Protein AF-A0A520HPY1-F1 (afdb_monomer)

Radius of gyration: 34.2 Å; Cα contacts (8 Å, |Δi|>4): 375; chains: 1; bounding box: 48×50×109 Å

Secondary structure (DSSP, 8-state):
-EEEEEEEEE--GGG-BTTBPPEEEEEEEEEEEEEEE---HHHH-B---TT-TT--TTTTT-B-SSSS--PPPEEEEEEEEEEEEEEEEEEEEEETTEEEEEEEEEEEEEEETTTEEEEEEEEEEEEESSTT--EEEEEEE---PPPHHHHH-------PEEEETTEEEE----TT----------------TT--------BTTB--------

Structure (mmCIF, N/CA/C/O backbone):
data_AF-A0A520HPY1-F1
#
_entry.id   AF-A0A520HPY1-F1
#
loop_
_atom_site.group_PDB
_atom_site.id
_atom_site.type_symbol
_atom_site.label_atom_id
_atom_site.label_alt_id
_atom_site.label_comp_id
_atom_site.label_asym_id
_atom_site.label_entity_id
_atom_site.label_seq_id
_atom_site.pdbx_PDB_ins_code
_atom_site.Cartn_x
_atom_site.Cartn_y
_atom_site.Cartn_z
_atom_site.occupancy
_atom_site.B_iso_or_equiv
_atom_site.auth_seq_id
_atom_site.auth_comp_id
_atom_site.auth_asym_id
_atom_site.auth_atom_id
_atom_site.pdbx_PDB_model_num
ATOM 1 N N . ASP A 1 1 ? 15.399 -10.167 -3.858 1.00 90.00 1 ASP A N 1
ATOM 2 C CA . ASP A 1 1 ? 15.571 -10.391 -2.402 1.00 90.00 1 ASP A CA 1
ATOM 3 C C . ASP A 1 1 ? 14.438 -9.767 -1.615 1.00 90.00 1 ASP A C 1
ATOM 5 O O . ASP A 1 1 ? 13.926 -8.732 -2.037 1.00 90.00 1 ASP A O 1
ATOM 9 N N . ILE A 1 2 ? 14.056 -10.377 -0.491 1.00 95.44 2 ILE A N 1
ATOM 10 C CA . ILE A 1 2 ? 13.037 -9.853 0.426 1.00 95.44 2 ILE A CA 1
ATOM 11 C C . ILE A 1 2 ? 13.452 -10.093 1.880 1.00 95.44 2 ILE A C 1
ATOM 13 O O . ILE A 1 2 ? 13.981 -11.151 2.210 1.00 95.44 2 ILE A O 1
ATOM 17 N N . VAL A 1 3 ? 13.217 -9.098 2.731 1.00 97.19 3 VAL A N 1
ATOM 18 C CA . VAL A 1 3 ? 13.389 -9.157 4.185 1.00 97.19 3 VAL A CA 1
ATOM 19 C C . VAL A 1 3 ? 12.156 -8.523 4.813 1.00 97.19 3 VAL A C 1
ATOM 21 O O . VAL A 1 3 ? 11.758 -7.434 4.403 1.00 97.19 3 VAL A O 1
ATOM 24 N N . ASP A 1 4 ? 11.561 -9.190 5.795 1.00 96.62 4 ASP A N 1
ATOM 25 C CA . ASP A 1 4 ? 10.355 -8.730 6.482 1.00 96.62 4 ASP A CA 1
ATOM 26 C C . ASP A 1 4 ? 10.505 -8.882 7.996 1.00 96.62 4 ASP A C 1
ATOM 28 O O . ASP A 1 4 ? 11.090 -9.856 8.476 1.00 96.62 4 ASP A O 1
ATOM 32 N N . ALA A 1 5 ? 9.976 -7.914 8.736 1.00 97.75 5 ALA A N 1
ATOM 33 C CA . ALA A 1 5 ? 9.830 -7.985 10.178 1.00 97.75 5 ALA A CA 1
ATOM 34 C C . ALA A 1 5 ? 8.482 -7.388 10.583 1.00 97.75 5 ALA A C 1
ATOM 36 O O . ALA A 1 5 ? 8.144 -6.270 10.191 1.00 97.75 5 ALA A O 1
ATOM 37 N N . SER A 1 6 ? 7.732 -8.103 11.419 1.00 97.25 6 SER A N 1
ATOM 38 C CA . SER A 1 6 ? 6.451 -7.629 11.938 1.00 97.25 6 SER A CA 1
ATOM 39 C C . SER A 1 6 ? 6.259 -7.987 13.408 1.00 97.25 6 SER A C 1
ATOM 41 O O . SER A 1 6 ? 6.741 -9.005 13.905 1.00 97.25 6 SER A O 1
ATOM 43 N N . LEU A 1 7 ? 5.547 -7.110 14.108 1.00 97.88 7 LEU A N 1
ATOM 44 C CA . LEU A 1 7 ? 5.163 -7.237 15.504 1.00 97.88 7 LEU A CA 1
ATOM 45 C C . LEU A 1 7 ? 3.666 -6.961 15.618 1.00 97.88 7 LEU A C 1
ATOM 47 O O . LEU A 1 7 ? 3.143 -6.021 15.020 1.00 97.88 7 LEU A O 1
ATOM 51 N N . ARG A 1 8 ? 2.976 -7.767 16.419 1.00 97.00 8 ARG A N 1
ATOM 52 C CA . ARG A 1 8 ? 1.555 -7.598 16.718 1.00 97.00 8 ARG A CA 1
ATOM 53 C C . ARG A 1 8 ? 1.290 -7.886 18.181 1.00 97.00 8 ARG A C 1
ATOM 55 O O . ARG A 1 8 ? 1.962 -8.732 18.770 1.00 97.00 8 ARG A O 1
ATOM 62 N N . GLY A 1 9 ? 0.299 -7.212 18.738 1.00 96.44 9 GLY A N 1
ATOM 63 C CA . GLY A 1 9 ? -0.090 -7.412 20.120 1.00 96.44 9 GLY A CA 1
ATOM 64 C C . GLY A 1 9 ? -1.279 -6.560 20.519 1.00 96.44 9 GLY A C 1
ATOM 65 O O . GLY A 1 9 ? -1.907 -5.888 19.701 1.00 96.44 9 GLY A O 1
ATOM 66 N 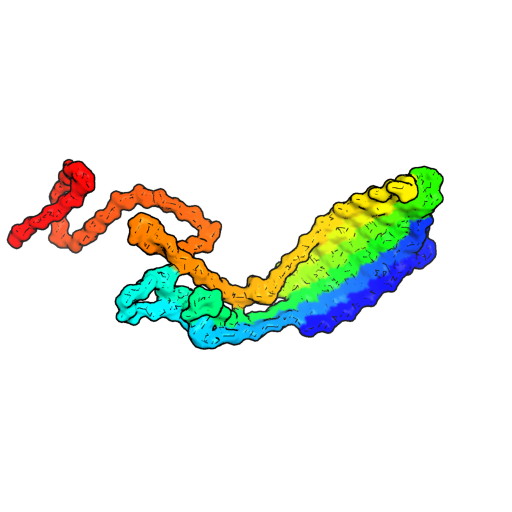N . GLU A 1 10 ? -1.561 -6.598 21.809 1.00 96.44 10 GLU A N 1
ATOM 67 C CA . GLU A 1 10 ? -2.579 -5.787 22.455 1.00 96.44 10 GLU A CA 1
ATOM 68 C C . GLU A 1 10 ? -1.896 -4.830 23.430 1.00 96.44 10 GLU A C 1
ATOM 70 O O . GLU A 1 10 ? -0.872 -5.163 24.035 1.00 96.44 10 GLU A O 1
ATOM 75 N N . LEU A 1 11 ? -2.433 -3.619 23.559 1.00 92.88 11 LEU A N 1
ATOM 76 C CA . LEU A 1 11 ? -1.932 -2.673 24.544 1.00 92.88 11 LEU A CA 1
ATOM 77 C C . LEU A 1 11 ? -2.204 -3.188 25.969 1.00 92.88 11 LEU A C 1
ATOM 79 O O . LEU A 1 11 ? -3.218 -3.851 26.203 1.00 92.88 11 LEU A O 1
ATOM 83 N N . PRO A 1 12 ? -1.330 -2.862 26.941 1.00 90.56 12 PRO A N 1
ATOM 84 C CA . PRO A 1 12 ? -1.531 -3.236 28.337 1.00 90.56 12 PRO A CA 1
ATOM 85 C C . PRO A 1 12 ? -2.869 -2.738 28.897 1.00 90.56 12 PRO A C 1
ATOM 87 O O . PRO A 1 12 ? -3.406 -1.726 28.445 1.00 90.56 12 PRO A O 1
ATOM 90 N N . ALA A 1 13 ? -3.353 -3.389 29.959 1.00 84.69 13 ALA A N 1
ATOM 91 C CA . ALA A 1 13 ? -4.667 -3.132 30.560 1.00 84.69 13 ALA A CA 1
ATOM 92 C C . ALA A 1 13 ? -4.938 -1.658 30.935 1.00 84.69 13 ALA A C 1
ATOM 94 O O . ALA A 1 13 ? -6.088 -1.234 30.920 1.00 84.69 13 ALA A O 1
ATOM 95 N N . GLY A 1 14 ? -3.902 -0.855 31.213 1.00 85.19 14 GLY A N 1
ATOM 96 C CA . GLY A 1 14 ? -4.041 0.583 31.488 1.00 85.19 14 GLY A CA 1
ATOM 97 C C . GLY A 1 14 ? -4.553 1.424 30.307 1.00 85.19 14 GLY A C 1
ATOM 98 O O . GLY A 1 14 ? -5.016 2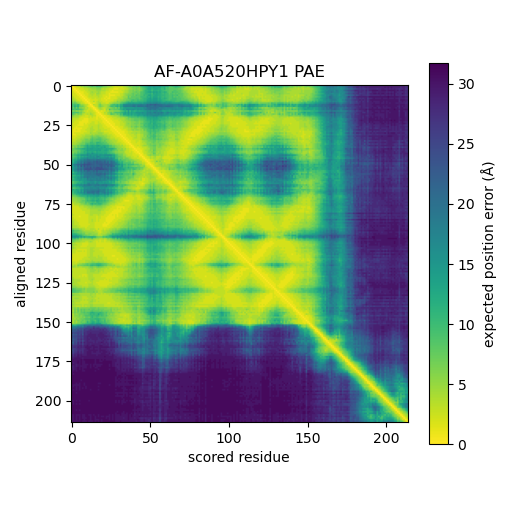.539 30.517 1.00 85.19 14 GLY A O 1
ATOM 99 N N . PHE A 1 15 ? -4.499 0.891 29.083 1.00 86.38 15 PHE A N 1
ATOM 100 C CA . PHE A 1 15 ? -5.042 1.507 27.866 1.00 86.38 15 PHE A CA 1
ATOM 101 C C . PHE A 1 15 ? -6.305 0.797 27.357 1.00 86.38 15 PHE A C 1
ATOM 103 O O . PHE A 1 15 ? -6.779 1.101 26.261 1.00 86.38 15 PHE A O 1
ATOM 110 N N . ALA A 1 16 ? -6.832 -0.175 28.109 1.00 88.19 16 ALA A N 1
ATOM 111 C CA . ALA A 1 16 ? -8.041 -0.880 27.718 1.00 88.19 16 ALA A CA 1
ATOM 112 C C . ALA A 1 16 ? -9.247 0.064 27.788 1.00 88.19 16 ALA A C 1
ATOM 114 O O . ALA A 1 16 ? -9.396 0.860 28.716 1.00 88.19 16 ALA A O 1
ATOM 115 N N . LEU A 1 17 ? -10.114 -0.039 26.788 1.00 91.75 17 LEU A N 1
ATOM 116 C CA . LEU A 1 17 ? -11.365 0.699 26.730 1.00 91.75 17 LEU A CA 1
ATOM 117 C C . LEU A 1 17 ? -12.505 -0.187 27.226 1.00 91.75 17 LEU A C 1
ATOM 119 O O . LEU A 1 17 ? -12.345 -1.392 27.423 1.00 91.75 17 LEU A O 1
ATOM 123 N N . GLN A 1 18 ? -13.693 0.397 27.375 1.00 90.44 18 GLN A N 1
ATOM 124 C CA . GLN A 1 18 ? -14.892 -0.355 27.748 1.00 90.44 18 GLN A CA 1
ATOM 125 C C . GLN A 1 18 ? -15.187 -1.505 26.768 1.00 90.44 18 GLN A C 1
ATOM 127 O O . GLN A 1 18 ? -15.774 -2.510 27.155 1.00 90.44 18 GLN A O 1
ATOM 132 N N . GLY A 1 19 ? -14.784 -1.364 25.500 1.00 90.06 19 GLY A N 1
ATOM 133 C CA . GLY A 1 19 ? -14.947 -2.400 24.482 1.00 90.06 19 GLY A CA 1
ATOM 134 C C . GLY A 1 19 ? -13.874 -3.491 24.488 1.00 90.06 19 GLY A C 1
ATOM 135 O O . GLY A 1 19 ? -14.049 -4.487 23.788 1.00 90.06 19 GLY A O 1
ATOM 136 N N . GLY A 1 20 ? -12.793 -3.334 25.259 1.00 93.00 20 GLY A N 1
ATOM 137 C CA . GLY A 1 20 ? -11.673 -4.272 25.323 1.00 93.00 20 GLY A CA 1
ATOM 138 C C . GLY A 1 20 ? -10.301 -3.619 25.097 1.00 93.00 20 GLY A C 1
ATOM 139 O O . GLY A 1 20 ? -10.189 -2.391 25.014 1.00 93.00 20 GLY A O 1
ATOM 140 N N . PRO A 1 21 ? -9.233 -4.431 25.018 1.00 95.19 21 PRO A N 1
ATOM 141 C CA . PRO A 1 21 ? -7.886 -3.942 24.751 1.00 95.19 21 PRO A CA 1
ATOM 142 C C . PRO A 1 21 ? -7.736 -3.441 23.309 1.00 95.19 21 PRO A C 1
ATOM 144 O O . PRO A 1 21 ? -8.388 -3.919 22.382 1.00 95.19 21 PRO A O 1
ATOM 147 N N . ILE A 1 22 ? -6.845 -2.469 23.115 1.00 95.94 22 ILE A N 1
ATOM 148 C CA . ILE A 1 22 ? -6.518 -1.935 21.791 1.00 95.94 22 ILE A CA 1
ATOM 149 C C . ILE A 1 22 ? -5.513 -2.869 21.121 1.00 95.94 22 ILE A C 1
ATOM 151 O O . ILE A 1 22 ? -4.411 -3.065 21.633 1.00 95.94 22 ILE A O 1
ATOM 155 N N . ALA A 1 23 ? -5.871 -3.408 19.961 1.00 96.69 23 ALA A N 1
ATOM 156 C CA . ALA A 1 23 ? -4.977 -4.219 19.150 1.00 96.69 23 ALA A CA 1
ATOM 157 C C . ALA A 1 23 ? -4.102 -3.328 18.264 1.00 96.69 23 ALA A C 1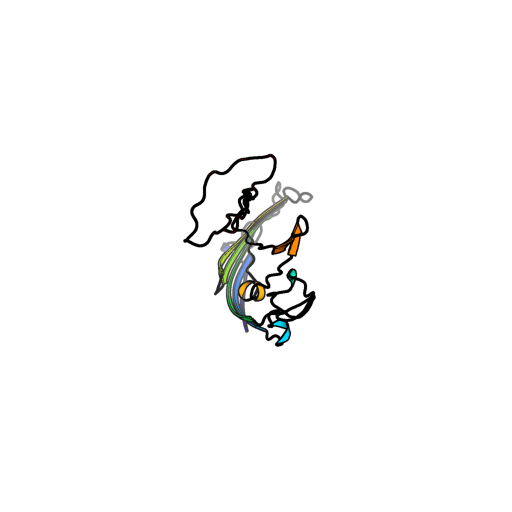
ATOM 159 O O . ALA A 1 23 ? -4.569 -2.330 17.707 1.00 96.69 23 ALA A O 1
ATOM 160 N N . PHE A 1 24 ? -2.843 -3.712 18.082 1.00 97.12 24 PHE A N 1
ATOM 161 C CA . PHE A 1 24 ? -1.947 -3.067 17.134 1.00 97.12 24 PHE A CA 1
ATOM 162 C C . PHE A 1 24 ? -1.121 -4.091 16.359 1.00 97.12 24 PHE A C 1
ATOM 164 O O . PHE A 1 24 ? -0.811 -5.185 16.837 1.00 97.12 24 PHE A O 1
ATOM 171 N N . ALA A 1 25 ? -0.724 -3.703 15.156 1.00 97.88 25 ALA A N 1
ATOM 172 C CA . ALA A 1 25 ? 0.277 -4.396 14.370 1.00 97.88 25 ALA A CA 1
ATOM 173 C C . ALA A 1 25 ? 1.164 -3.366 13.680 1.00 97.88 25 ALA A C 1
ATOM 175 O O . ALA A 1 25 ? 0.690 -2.324 13.238 1.00 97.88 25 ALA A O 1
ATOM 176 N N . LEU A 1 26 ? 2.453 -3.644 13.581 1.00 97.81 26 LEU A N 1
ATOM 177 C CA . LEU A 1 26 ? 3.387 -2.825 12.828 1.00 97.81 26 LEU A CA 1
ATOM 178 C C . LEU A 1 26 ? 4.455 -3.707 12.209 1.00 97.81 26 LEU A C 1
ATOM 180 O O . LEU A 1 26 ? 4.777 -4.776 12.728 1.00 97.81 26 LEU A O 1
ATOM 184 N N . GLY A 1 27 ? 5.016 -3.258 11.104 1.00 97.88 27 GLY A N 1
ATOM 185 C CA . GLY A 1 27 ? 6.064 -4.003 10.437 1.00 97.88 27 GLY A CA 1
ATOM 186 C C . GLY A 1 27 ? 6.784 -3.170 9.406 1.00 97.88 27 GLY A C 1
ATOM 187 O O . GLY A 1 27 ? 6.351 -2.073 9.044 1.00 97.88 27 GLY A O 1
ATOM 188 N N . ALA A 1 28 ? 7.907 -3.705 8.959 1.00 97.69 28 ALA A N 1
ATOM 189 C CA . ALA A 1 28 ? 8.706 -3.133 7.904 1.00 97.69 28 ALA A CA 1
ATOM 190 C C . ALA A 1 28 ? 9.189 -4.237 6.970 1.00 97.69 28 ALA A C 1
ATOM 192 O O . ALA A 1 28 ? 9.605 -5.311 7.407 1.00 97.69 28 ALA A O 1
ATOM 193 N N . THR A 1 29 ? 9.173 -3.928 5.683 1.00 97.31 29 THR A N 1
ATOM 194 C CA . THR A 1 29 ? 9.556 -4.848 4.623 1.00 97.31 29 THR A CA 1
ATOM 195 C C . THR A 1 29 ? 10.544 -4.151 3.703 1.00 97.31 29 THR A C 1
ATOM 197 O O . THR A 1 29 ? 10.371 -2.993 3.328 1.00 97.31 29 THR A O 1
ATOM 200 N N . TYR A 1 30 ? 11.592 -4.856 3.306 1.00 97.12 30 TYR A N 1
ATOM 201 C CA . TYR A 1 30 ? 12.486 -4.441 2.238 1.00 97.12 30 TYR A CA 1
ATOM 202 C C . TYR A 1 30 ? 12.456 -5.480 1.130 1.00 97.12 30 TYR A C 1
ATOM 204 O O . TYR A 1 30 ? 12.635 -6.671 1.377 1.00 97.12 30 TYR A O 1
ATOM 212 N N . ARG A 1 31 ? 12.278 -5.029 -0.109 1.00 96.12 31 ARG A N 1
ATOM 213 C CA . ARG A 1 31 ? 12.282 -5.895 -1.283 1.00 96.12 31 ARG A CA 1
ATOM 214 C C . ARG A 1 31 ? 13.111 -5.277 -2.394 1.00 96.12 31 ARG A C 1
ATOM 216 O O . ARG A 1 31 ? 13.002 -4.090 -2.670 1.00 96.12 31 ARG A O 1
ATOM 223 N N . LYS A 1 32 ? 13.915 -6.092 -3.070 1.00 95.12 32 LYS A N 1
ATOM 224 C CA . LYS A 1 32 ? 14.615 -5.729 -4.304 1.00 95.12 32 LYS A CA 1
ATOM 225 C C . LYS A 1 32 ? 14.154 -6.644 -5.426 1.00 95.12 32 LYS A C 1
ATOM 227 O O . LYS A 1 32 ? 14.279 -7.865 -5.311 1.00 95.12 32 LYS A O 1
ATOM 232 N N . GLU A 1 33 ? 13.660 -6.036 -6.495 1.00 93.00 33 GLU A N 1
ATOM 233 C CA . GLU A 1 33 ? 13.304 -6.702 -7.742 1.00 93.00 33 GLU A CA 1
ATOM 234 C C . GLU A 1 33 ? 14.300 -6.340 -8.839 1.00 93.00 33 GLU A C 1
ATOM 236 O O . GLU A 1 33 ? 14.754 -5.201 -8.955 1.00 93.00 33 GLU A O 1
ATOM 241 N N . SER A 1 34 ? 14.640 -7.326 -9.657 1.00 93.19 34 SER A N 1
ATOM 242 C CA . SER A 1 34 ? 15.483 -7.165 -10.833 1.00 93.19 34 SER A CA 1
ATOM 243 C C . SER A 1 34 ? 14.976 -8.062 -11.941 1.00 93.19 34 SER A C 1
ATOM 245 O O . SER A 1 34 ? 14.446 -9.139 -11.677 1.00 93.19 34 SER A O 1
ATOM 247 N N . GLY A 1 35 ? 15.188 -7.633 -13.174 1.00 91.56 35 GLY A N 1
ATOM 248 C CA . GLY A 1 35 ? 14.847 -8.402 -14.353 1.00 91.56 35 GLY A CA 1
ATOM 249 C C . GLY A 1 35 ? 15.797 -8.074 -15.483 1.00 91.56 35 GLY A C 1
ATOM 250 O O . GLY A 1 35 ? 16.266 -6.942 -15.637 1.00 91.56 35 GLY A O 1
ATOM 251 N N . ASP A 1 36 ? 16.081 -9.113 -16.244 1.00 91.62 36 ASP A N 1
ATOM 252 C CA . ASP A 1 36 ? 16.881 -9.075 -17.447 1.00 91.62 36 ASP A CA 1
ATOM 253 C C . ASP A 1 36 ? 16.104 -9.852 -18.502 1.00 91.62 36 ASP A C 1
ATOM 255 O O . ASP A 1 36 ? 15.796 -11.031 -18.318 1.00 91.62 36 ASP A O 1
ATOM 259 N N . GLN A 1 37 ? 15.730 -9.156 -19.563 1.00 89.19 37 GLN A N 1
ATOM 260 C CA . GLN A 1 37 ? 15.107 -9.730 -20.733 1.00 89.19 37 GLN A CA 1
ATOM 261 C C . GLN A 1 37 ? 16.037 -9.501 -21.909 1.00 89.19 37 GLN A C 1
ATOM 263 O O . GLN A 1 37 ? 16.341 -8.366 -22.279 1.00 89.19 37 GLN A O 1
ATOM 268 N N . THR A 1 38 ? 16.430 -10.598 -22.537 1.00 90.56 38 THR A N 1
ATOM 269 C CA . THR A 1 38 ? 17.068 -10.591 -23.844 1.00 90.56 38 THR A CA 1
ATOM 270 C C . THR A 1 38 ? 16.027 -10.918 -24.908 1.00 90.56 38 THR A C 1
ATOM 272 O O . THR A 1 38 ? 14.954 -11.459 -24.630 1.00 90.56 38 THR A O 1
ATOM 275 N N . SER A 1 39 ? 16.301 -10.529 -26.146 1.00 88.12 39 SER A N 1
ATOM 276 C CA . SER A 1 39 ? 15.413 -10.804 -27.276 1.00 88.12 39 SER A CA 1
ATOM 277 C C . SER A 1 39 ? 16.260 -11.152 -28.486 1.00 88.12 39 SER A C 1
ATOM 279 O O . SER A 1 39 ? 17.402 -10.703 -28.589 1.00 88.12 39 SER A O 1
ATOM 281 N N . ASP A 1 40 ? 15.733 -11.980 -29.376 1.00 89.50 40 ASP A N 1
ATOM 282 C CA . ASP A 1 40 ? 16.434 -12.374 -30.589 1.00 89.50 40 ASP A CA 1
ATOM 283 C C . ASP A 1 40 ? 16.609 -11.185 -31.550 1.00 89.50 40 ASP A C 1
ATOM 285 O O . ASP A 1 40 ? 15.943 -10.151 -31.440 1.00 89.50 40 ASP A O 1
ATOM 289 N N . ALA A 1 41 ? 17.516 -11.335 -32.516 1.00 88.00 41 ALA A N 1
ATOM 290 C CA . ALA A 1 41 ? 17.828 -10.272 -33.464 1.00 88.00 41 ALA A CA 1
ATOM 291 C C . ALA A 1 41 ? 16.618 -9.854 -34.319 1.00 88.00 41 ALA A C 1
ATOM 293 O O . ALA A 1 41 ? 16.550 -8.693 -34.712 1.00 88.00 41 ALA A O 1
ATOM 294 N N . VAL A 1 42 ? 15.652 -10.747 -34.582 1.00 87.44 42 VAL A N 1
ATOM 295 C CA . VAL A 1 42 ? 14.455 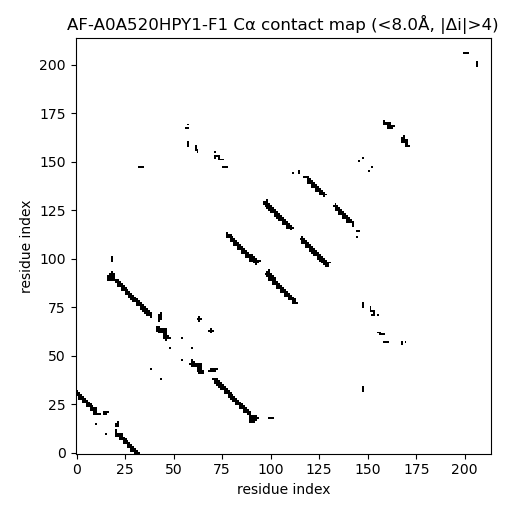-10.422 -35.379 1.00 87.44 42 VAL A CA 1
ATOM 296 C C . VAL A 1 42 ? 13.504 -9.535 -34.578 1.00 87.44 42 VAL A C 1
ATOM 298 O O . VAL A 1 42 ? 13.006 -8.548 -35.114 1.00 87.44 42 VAL A O 1
ATOM 301 N N . SER A 1 43 ? 13.318 -9.809 -33.284 1.00 86.12 43 SER A N 1
ATOM 302 C CA . SER A 1 43 ? 12.532 -8.946 -32.386 1.00 86.12 43 SER A CA 1
ATOM 303 C C . SER A 1 43 ? 13.143 -7.548 -32.226 1.00 86.12 43 SER A C 1
ATOM 305 O O . SER A 1 43 ? 12.425 -6.564 -32.064 1.00 86.12 43 SER A O 1
ATOM 307 N N . GLN A 1 44 ? 14.471 -7.434 -32.290 1.00 86.00 44 GLN A N 1
ATOM 308 C CA . GLN A 1 44 ? 15.181 -6.152 -32.185 1.00 86.00 44 GLN A CA 1
ATOM 309 C C . GLN A 1 44 ? 15.329 -5.424 -33.526 1.00 86.00 44 GLN A C 1
ATOM 311 O O . GLN A 1 44 ? 15.597 -4.220 -33.545 1.00 86.00 44 GLN A O 1
ATOM 316 N N . ALA A 1 45 ? 15.177 -6.133 -34.645 1.00 84.06 45 ALA A N 1
ATOM 317 C CA . ALA A 1 45 ? 15.366 -5.569 -35.970 1.00 84.06 45 ALA A CA 1
ATOM 318 C C . ALA A 1 45 ? 14.344 -4.467 -36.255 1.00 84.06 45 ALA A C 1
ATOM 320 O O . ALA A 1 45 ? 13.212 -4.473 -35.772 1.00 84.06 45 ALA A O 1
ATOM 321 N N . ARG A 1 46 ? 14.745 -3.517 -37.096 1.00 83.38 46 ARG A N 1
ATOM 322 C CA . ARG A 1 46 ? 13.826 -2.555 -37.689 1.00 83.38 46 ARG A CA 1
ATOM 323 C C . ARG A 1 46 ? 13.445 -3.060 -39.069 1.00 83.38 46 ARG A C 1
ATOM 325 O O . ARG A 1 46 ? 14.328 -3.419 -39.843 1.00 83.38 46 ARG A O 1
ATOM 332 N N . VAL A 1 47 ? 12.155 -3.075 -39.383 1.00 80.69 47 VAL A N 1
ATO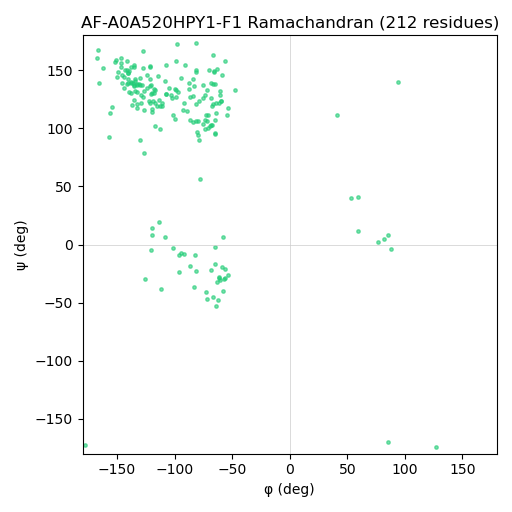M 333 C CA . VAL A 1 47 ? 11.696 -3.494 -40.710 1.00 80.69 47 VAL A CA 1
ATOM 334 C C . VAL A 1 47 ? 12.232 -2.515 -41.757 1.00 80.69 47 VAL A C 1
ATOM 336 O O . VAL A 1 47 ? 11.847 -1.341 -41.783 1.00 80.69 47 VAL A O 1
ATOM 339 N N . ASP A 1 48 ? 13.121 -3.012 -42.614 1.00 80.12 48 ASP A N 1
ATOM 340 C CA . ASP A 1 48 ? 13.665 -2.312 -43.772 1.00 80.12 48 ASP A CA 1
ATOM 341 C C . ASP A 1 48 ? 13.188 -3.006 -45.051 1.00 80.12 48 ASP A C 1
ATOM 343 O O . ASP A 1 48 ? 13.363 -4.209 -45.234 1.00 80.12 48 ASP A O 1
ATOM 347 N N . CYS A 1 49 ? 12.558 -2.228 -45.927 1.00 76.81 49 CYS A N 1
ATOM 348 C CA . CYS A 1 49 ? 12.037 -2.684 -47.211 1.00 76.81 49 CYS A CA 1
ATOM 349 C C . CYS A 1 49 ? 12.780 -2.061 -48.399 1.00 76.81 49 CYS A C 1
ATOM 351 O O . CYS A 1 49 ? 12.246 -2.026 -49.511 1.00 76.81 49 CYS A O 1
ATOM 353 N N . THR A 1 50 ? 13.987 -1.534 -48.188 1.00 79.56 50 THR A N 1
ATOM 354 C CA . THR A 1 50 ? 14.811 -0.970 -49.260 1.00 79.56 50 THR A CA 1
ATOM 355 C C . THR A 1 50 ? 14.984 -2.000 -50.385 1.00 79.56 50 THR A C 1
ATOM 357 O O . THR A 1 50 ? 15.512 -3.087 -50.180 1.00 79.56 50 THR A O 1
ATOM 360 N N . GLY A 1 51 ? 14.490 -1.676 -51.585 1.00 79.44 51 GLY A N 1
ATOM 361 C CA . GLY A 1 51 ? 14.545 -2.559 -52.761 1.00 79.44 51 GLY A CA 1
ATOM 362 C C . GLY A 1 51 ? 13.377 -3.546 -52.927 1.00 79.44 51 GLY A C 1
ATOM 363 O O . GLY A 1 51 ? 13.303 -4.210 -53.960 1.00 79.44 51 GLY A O 1
ATOM 364 N N . VAL A 1 52 ? 12.425 -3.615 -51.988 1.00 81.00 52 VAL A N 1
ATOM 365 C CA . VAL A 1 52 ? 11.258 -4.517 -52.065 1.00 81.00 52 VAL A CA 1
ATOM 366 C C . VAL A 1 52 ? 10.058 -3.810 -52.707 1.00 81.00 52 VAL A C 1
ATOM 368 O O . VAL A 1 52 ? 9.498 -2.864 -52.149 1.00 81.00 52 VAL A O 1
ATOM 371 N N . ARG A 1 53 ? 9.607 -4.280 -53.880 1.00 80.69 53 ARG A N 1
ATOM 372 C CA . ARG A 1 53 ? 8.378 -3.776 -54.528 1.00 80.69 53 ARG A CA 1
ATOM 373 C C . ARG A 1 53 ? 7.136 -4.291 -53.795 1.00 80.69 53 ARG A C 1
ATOM 375 O O . ARG A 1 53 ? 6.991 -5.491 -53.604 1.00 80.69 53 ARG A O 1
ATOM 382 N N . GLY A 1 54 ? 6.223 -3.388 -53.432 1.00 80.12 54 GLY A N 1
ATOM 383 C CA . GLY A 1 54 ? 4.951 -3.739 -52.787 1.00 80.12 54 GLY A CA 1
ATOM 384 C C . GLY A 1 54 ? 5.013 -3.907 -51.265 1.00 80.12 54 GLY A C 1
ATOM 385 O O . GLY A 1 54 ? 4.013 -4.311 -50.677 1.00 80.12 54 GLY A O 1
ATOM 386 N N . CYS A 1 55 ? 6.136 -3.577 -50.611 1.00 75.62 55 CYS A N 1
ATOM 387 C CA . CYS A 1 55 ? 6.169 -3.539 -49.150 1.00 75.62 55 CYS A CA 1
ATOM 388 C C . CYS A 1 55 ? 5.159 -2.498 -48.626 1.00 75.62 55 CYS A C 1
ATOM 390 O O . CYS A 1 55 ? 5.179 -1.346 -49.078 1.00 75.62 55 CYS A O 1
ATOM 392 N N . PRO A 1 56 ? 4.278 -2.868 -47.679 1.00 74.88 56 PRO A N 1
ATOM 393 C CA . PRO A 1 56 ? 3.349 -1.924 -47.083 1.00 74.88 56 PRO A CA 1
ATOM 394 C C . PRO A 1 56 ? 4.117 -0.790 -46.400 1.00 74.88 56 PRO A C 1
ATOM 396 O O . PRO A 1 56 ? 4.906 -1.029 -45.486 1.00 74.88 56 PRO A O 1
ATOM 399 N N . ALA A 1 57 ? 3.845 0.458 -46.792 1.00 72.12 57 ALA A N 1
ATOM 400 C CA . ALA A 1 57 ? 4.470 1.639 -46.183 1.00 72.12 57 ALA A CA 1
ATOM 401 C C . ALA A 1 57 ? 4.263 1.708 -44.655 1.00 72.12 57 ALA A C 1
ATOM 403 O O . ALA A 1 57 ? 5.037 2.350 -43.955 1.00 72.12 57 ALA A O 1
ATOM 404 N N . SER A 1 58 ? 3.246 1.010 -44.141 1.00 70.06 58 SER A N 1
ATOM 405 C CA . SER A 1 58 ? 2.935 0.878 -42.720 1.00 70.06 58 SER A CA 1
ATOM 406 C C . SER A 1 58 ? 3.941 0.074 -41.905 1.00 70.06 58 SER A C 1
ATOM 408 O O . SER A 1 58 ? 3.967 0.204 -40.684 1.00 70.06 58 SER A O 1
ATOM 410 N N . LEU A 1 59 ? 4.728 -0.785 -42.555 1.00 73.88 59 LEU A N 1
ATOM 411 C CA . LEU A 1 59 ? 5.698 -1.644 -41.884 1.00 73.88 59 LEU A CA 1
ATOM 412 C C . LEU A 1 59 ? 7.101 -1.035 -41.884 1.00 73.88 59 LEU A C 1
ATOM 414 O O . LEU A 1 59 ? 7.882 -1.347 -40.995 1.00 73.88 59 LEU A O 1
ATOM 418 N N . ILE A 1 60 ? 7.418 -0.137 -42.821 1.00 75.06 60 ILE A N 1
ATOM 419 C CA . ILE A 1 60 ? 8.754 0.459 -42.942 1.00 75.06 60 ILE A CA 1
ATOM 420 C C . ILE A 1 60 ? 9.097 1.242 -41.670 1.00 75.06 60 ILE A C 1
ATOM 422 O O . ILE A 1 60 ? 8.405 2.184 -41.284 1.00 75.06 60 ILE A O 1
ATOM 426 N N . GLY A 1 61 ? 10.194 0.867 -41.015 1.00 74.94 61 GLY A N 1
ATOM 427 C CA . GLY A 1 61 ? 10.639 1.501 -39.780 1.00 74.94 61 GLY A CA 1
ATOM 428 C C . GLY A 1 61 ? 9.948 1.007 -38.505 1.00 74.94 61 GLY A C 1
ATOM 429 O O . GLY A 1 61 ? 10.206 1.554 -37.429 1.00 74.94 61 GLY A O 1
ATOM 430 N N . ARG A 1 62 ? 9.086 -0.011 -38.581 1.00 78.50 62 ARG A N 1
ATOM 431 C CA . ARG A 1 62 ? 8.523 -0.653 -37.388 1.00 78.50 62 ARG A CA 1
ATOM 432 C C . ARG A 1 62 ? 9.626 -1.382 -36.609 1.00 78.50 62 ARG A C 1
ATOM 434 O O . ARG A 1 62 ? 10.493 -2.012 -37.212 1.00 78.50 62 ARG A O 1
ATOM 441 N N . GLN A 1 63 ? 9.597 -1.255 -35.281 1.00 79.44 63 GLN A N 1
ATOM 442 C CA . GLN A 1 63 ? 10.438 -2.035 -34.370 1.00 79.44 63 GLN A CA 1
ATOM 443 C C . GLN A 1 63 ? 9.873 -3.459 -34.289 1.00 79.44 63 GLN A C 1
ATOM 445 O O . GLN A 1 63 ? 8.685 -3.612 -34.001 1.00 79.44 63 GLN A O 1
ATOM 450 N N . GLY A 1 64 ? 10.716 -4.457 -34.541 1.00 82.69 64 GLY A N 1
ATOM 451 C CA . GLY A 1 64 ? 10.359 -5.869 -34.522 1.00 82.69 64 GLY A CA 1
ATOM 452 C C . GLY A 1 64 ? 9.963 -6.453 -35.880 1.00 82.69 64 GLY A C 1
ATOM 453 O O . GLY A 1 64 ? 9.298 -5.802 -36.692 1.00 82.69 64 GLY A O 1
ATOM 454 N N . GLY A 1 65 ? 10.413 -7.683 -36.137 1.00 78.25 65 GLY A N 1
ATOM 455 C CA . GLY A 1 65 ? 10.166 -8.438 -37.367 1.00 78.25 65 GLY A CA 1
ATOM 456 C C . GLY A 1 65 ? 8.970 -9.396 -37.319 1.00 78.25 65 GLY A C 1
ATOM 457 O O . GLY A 1 65 ? 8.598 -9.940 -38.359 1.00 78.25 65 GLY A O 1
ATOM 458 N N . TYR A 1 66 ? 8.342 -9.603 -36.160 1.00 76.50 66 TYR A N 1
ATOM 459 C CA . TYR A 1 66 ? 7.179 -10.475 -36.003 1.00 76.50 66 TYR A CA 1
ATOM 460 C C . TYR A 1 66 ? 5.865 -9.703 -36.180 1.00 76.50 66 TYR A C 1
ATOM 462 O O . TYR A 1 66 ? 5.779 -8.492 -35.998 1.00 76.50 66 TYR A O 1
ATOM 470 N N . LEU A 1 67 ? 4.796 -10.398 -36.572 1.00 71.56 67 LEU A N 1
ATOM 471 C CA . LEU A 1 67 ? 3.495 -9.762 -36.824 1.00 71.56 67 LEU A CA 1
ATOM 472 C C . LEU A 1 67 ? 2.683 -9.506 -35.545 1.00 71.56 67 LEU A C 1
ATOM 474 O O . LEU A 1 67 ? 1.797 -8.656 -35.553 1.00 71.56 67 LEU A O 1
ATOM 478 N N . THR A 1 68 ? 2.955 -10.242 -34.465 1.00 69.88 68 THR A N 1
ATOM 479 C CA . THR A 1 68 ? 2.091 -10.281 -33.272 1.00 69.88 68 THR A CA 1
ATOM 480 C C . THR A 1 68 ? 2.805 -9.953 -31.966 1.00 69.88 68 THR A C 1
ATOM 482 O O . THR A 1 68 ? 2.162 -9.419 -31.063 1.00 69.88 68 THR A O 1
ATOM 485 N N . PHE A 1 69 ? 4.101 -10.247 -31.834 1.00 74.62 69 PHE A N 1
ATOM 486 C CA . PHE A 1 69 ? 4.831 -10.024 -30.588 1.00 74.62 69 PHE A CA 1
ATOM 487 C C . PHE A 1 69 ? 6.330 -9.834 -30.835 1.00 74.62 69 PHE A C 1
ATOM 489 O O . PHE A 1 69 ? 6.993 -10.744 -31.318 1.00 74.62 69 PHE A O 1
ATOM 496 N N . ASP A 1 70 ? 6.846 -8.660 -30.469 1.00 81.62 70 ASP A N 1
ATOM 497 C CA . ASP A 1 70 ? 8.244 -8.260 -30.657 1.00 81.62 70 ASP A CA 1
ATOM 498 C C . ASP A 1 70 ? 8.836 -7.789 -29.319 1.00 81.62 70 ASP A C 1
ATOM 500 O O . ASP A 1 70 ? 8.888 -6.579 -29.051 1.00 81.62 70 ASP A O 1
ATOM 504 N N . PRO A 1 71 ? 9.230 -8.718 -28.427 1.00 82.31 71 PRO A N 1
ATOM 505 C CA . PRO A 1 71 ? 9.800 -8.352 -27.141 1.00 82.31 71 PRO A CA 1
ATOM 506 C C . PRO A 1 71 ? 11.071 -7.534 -27.366 1.00 82.31 71 PRO A C 1
ATOM 508 O O . PRO A 1 71 ? 11.928 -7.896 -28.168 1.00 82.31 71 PRO A O 1
ATOM 511 N N . GLN A 1 72 ? 11.182 -6.408 -26.667 1.00 86.25 72 GLN A N 1
ATOM 512 C CA . GLN A 1 72 ? 12.414 -5.631 -26.656 1.00 86.25 72 GLN A CA 1
ATOM 513 C C . GLN A 1 72 ? 13.250 -6.033 -25.445 1.00 86.25 72 GLN A C 1
ATOM 515 O O . GLN A 1 72 ? 12.682 -6.309 -24.379 1.00 86.25 72 GLN A O 1
ATOM 520 N N . PRO A 1 73 ? 14.585 -6.072 -25.572 1.00 87.38 73 PRO A N 1
ATOM 521 C CA . PRO A 1 73 ? 15.427 -6.356 -24.433 1.00 87.38 73 PRO A CA 1
ATOM 522 C C . PRO A 1 73 ? 15.283 -5.230 -23.409 1.00 87.38 73 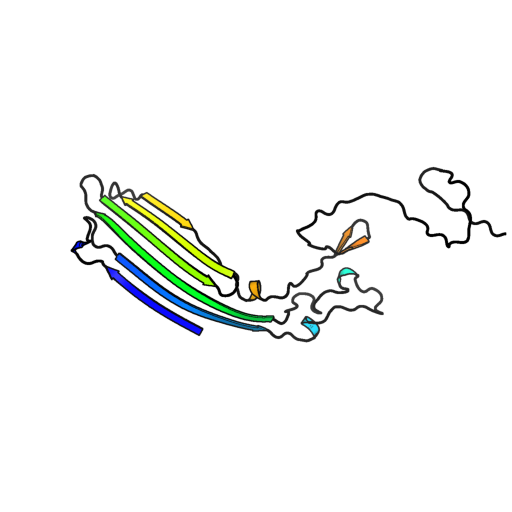PRO A C 1
ATOM 524 O O . PRO A 1 73 ? 15.268 -4.048 -23.761 1.00 87.38 73 PRO A O 1
ATOM 527 N N . PHE A 1 74 ? 15.200 -5.588 -22.134 1.00 88.69 74 PHE A N 1
ATOM 528 C CA . PHE A 1 74 ? 15.247 -4.619 -21.049 1.00 88.69 74 PHE A CA 1
ATOM 529 C C . PHE A 1 74 ? 16.061 -5.182 -19.897 1.00 88.69 74 PHE A C 1
ATOM 531 O O . PHE A 1 74 ? 16.064 -6.381 -19.633 1.00 88.69 74 PHE A O 1
ATOM 538 N N . ARG A 1 75 ? 16.742 -4.296 -19.182 1.00 91.06 75 ARG A N 1
ATOM 539 C CA . ARG A 1 75 ? 17.459 -4.645 -17.963 1.00 91.06 75 ARG A CA 1
ATOM 540 C C . ARG A 1 75 ? 17.210 -3.557 -16.944 1.00 91.06 75 ARG A C 1
ATOM 542 O O . ARG A 1 75 ? 17.376 -2.375 -17.240 1.00 91.06 75 ARG A O 1
ATOM 549 N N . GLY A 1 76 ? 16.823 -3.960 -15.744 1.00 91.75 76 GLY A N 1
ATOM 550 C CA . GLY A 1 76 ? 16.508 -3.016 -14.690 1.00 91.75 76 GLY A CA 1
ATOM 551 C C . GLY A 1 76 ? 16.376 -3.672 -13.333 1.00 91.75 76 GLY A C 1
ATOM 552 O O . GLY A 1 76 ? 16.164 -4.877 -13.203 1.00 91.75 76 GLY A O 1
ATOM 553 N N . SER A 1 77 ? 16.497 -2.851 -12.300 1.00 93.50 77 SER A N 1
ATOM 554 C CA . SER A 1 77 ? 16.214 -3.254 -10.931 1.00 93.50 77 SER A CA 1
ATOM 555 C C . SER A 1 77 ? 15.702 -2.069 -10.134 1.00 93.50 77 SER A C 1
ATOM 557 O O . SER A 1 77 ? 16.133 -0.941 -10.375 1.00 93.50 77 SER A O 1
ATOM 559 N N . PHE A 1 78 ? 14.840 -2.330 -9.161 1.00 94.50 78 PHE A N 1
ATOM 560 C CA . PHE A 1 78 ? 14.408 -1.342 -8.183 1.00 94.50 78 PHE A CA 1
ATOM 561 C C . PHE A 1 78 ? 14.277 -1.983 -6.807 1.00 94.50 78 PHE A C 1
ATOM 563 O O . PHE A 1 78 ? 14.142 -3.202 -6.673 1.00 94.50 78 PHE A O 1
ATOM 570 N N . SER A 1 79 ? 14.340 -1.155 -5.773 1.00 95.38 79 SER A N 1
ATOM 571 C CA . SER A 1 79 ? 14.072 -1.580 -4.408 1.00 95.38 79 SER A CA 1
ATOM 572 C C . SER A 1 79 ? 12.927 -0.790 -3.796 1.00 95.38 79 SER A C 1
ATOM 574 O O . SER A 1 79 ? 12.630 0.336 -4.201 1.00 95.38 79 SER A O 1
ATOM 576 N N . VAL A 1 80 ? 12.265 -1.429 -2.838 1.00 96.06 80 VAL A N 1
ATOM 577 C CA . VAL A 1 80 ? 11.130 -0.904 -2.095 1.00 96.06 80 VAL A CA 1
ATOM 578 C C . VAL A 1 80 ? 11.414 -1.084 -0.613 1.00 96.06 80 VAL A C 1
ATOM 580 O O . VAL A 1 80 ? 11.776 -2.179 -0.176 1.00 96.06 80 VAL A O 1
ATOM 583 N N . LYS A 1 81 ? 11.269 -0.005 0.150 1.00 96.88 81 LYS A N 1
ATOM 584 C CA . LYS A 1 81 ? 11.260 -0.026 1.614 1.00 96.88 81 LYS A CA 1
ATOM 585 C C . LYS A 1 81 ? 9.867 0.353 2.070 1.00 96.88 81 LYS A C 1
ATOM 587 O O . LYS A 1 81 ? 9.403 1.447 1.767 1.00 96.88 81 LYS A O 1
ATOM 592 N N . GLU A 1 82 ? 9.210 -0.536 2.786 1.00 96.50 82 GLU A N 1
ATOM 593 C CA . GLU A 1 82 ? 7.835 -0.360 3.223 1.00 96.50 82 GLU A CA 1
ATOM 594 C C . GLU A 1 82 ? 7.770 -0.432 4.741 1.00 96.50 82 GLU A C 1
ATOM 596 O O . GLU A 1 82 ? 8.489 -1.200 5.375 1.00 96.50 82 GLU A O 1
ATOM 601 N N . GLY A 1 83 ? 6.910 0.390 5.324 1.00 97.62 83 GLY A N 1
ATOM 602 C CA . GLY A 1 83 ? 6.581 0.363 6.738 1.00 97.62 83 GLY A CA 1
ATOM 603 C C . GLY A 1 83 ? 5.079 0.495 6.901 1.00 97.62 83 GLY A C 1
ATOM 604 O O . GLY A 1 83 ? 4.441 1.278 6.193 1.00 97.62 83 GLY A O 1
ATOM 605 N N . PHE A 1 84 ? 4.499 -0.260 7.825 1.00 97.69 84 PHE A N 1
ATOM 606 C CA . PHE A 1 84 ? 3.077 -0.182 8.119 1.00 97.69 84 PHE A CA 1
ATOM 607 C C . PHE A 1 84 ? 2.801 -0.162 9.615 1.00 97.69 84 PHE A C 1
ATOM 609 O O . PHE A 1 84 ? 3.568 -0.683 10.423 1.00 97.69 84 PHE A O 1
ATOM 616 N N . VAL A 1 85 ? 1.661 0.426 9.959 1.00 98.06 85 VAL A N 1
ATOM 617 C CA . VAL A 1 85 ? 1.066 0.375 11.289 1.00 98.06 85 VAL A CA 1
ATOM 618 C C . VAL A 1 85 ? -0.443 0.246 11.151 1.00 98.06 85 VAL A C 1
ATOM 620 O O . VAL A 1 85 ? -1.061 0.906 10.316 1.00 98.06 85 VAL A O 1
ATOM 623 N N . GLU A 1 86 ? -1.038 -0.602 11.971 1.00 97.50 86 GLU A N 1
ATOM 624 C CA . GLU A 1 86 ? -2.471 -0.845 12.042 1.00 97.50 86 GLU A CA 1
ATOM 625 C C . GLU A 1 86 ? -2.905 -0.857 13.505 1.00 97.50 86 GLU A C 1
ATOM 627 O O . GLU A 1 86 ? -2.198 -1.360 14.376 1.00 97.50 86 GLU A O 1
ATOM 632 N N . LEU A 1 87 ? -4.070 -0.277 13.766 1.00 97.25 87 LEU A N 1
ATOM 633 C CA . LEU A 1 87 ? -4.678 -0.115 15.076 1.00 97.25 87 LEU A CA 1
ATOM 634 C C . LEU A 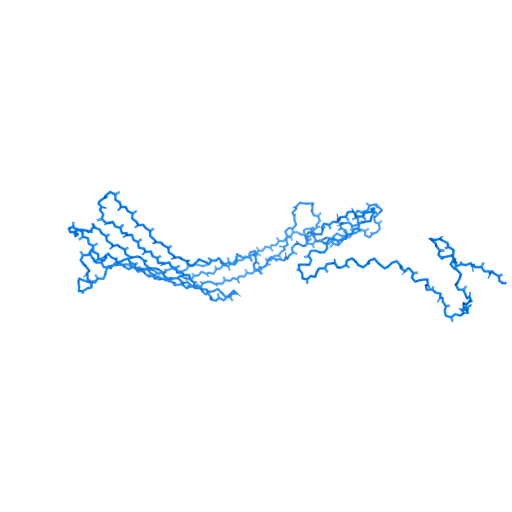1 87 ? -6.142 -0.547 14.993 1.00 97.25 87 LEU A C 1
ATOM 636 O O . LEU A 1 87 ? -6.879 -0.112 14.103 1.00 97.25 87 LEU A O 1
ATOM 640 N N . GLY A 1 88 ? -6.560 -1.377 15.942 1.00 97.25 88 GLY A N 1
ATOM 641 C CA . GLY A 1 88 ? -7.942 -1.781 16.168 1.00 97.25 88 GLY A CA 1
ATOM 642 C C . GLY A 1 88 ? -8.367 -1.361 17.568 1.00 97.25 88 GLY A C 1
ATOM 643 O O . GLY A 1 88 ? -7.836 -1.854 18.557 1.00 97.25 88 GLY A O 1
ATOM 644 N N . VAL A 1 89 ? -9.312 -0.432 17.648 1.00 96.81 89 VAL A N 1
ATOM 645 C CA . VAL A 1 89 ? -9.728 0.227 18.885 1.00 96.81 89 VAL A CA 1
ATOM 646 C C . VAL A 1 89 ? -11.195 -0.120 19.166 1.00 96.81 89 VAL A C 1
ATOM 648 O O . VAL A 1 89 ? -12.090 0.463 18.543 1.00 96.81 89 VAL A O 1
ATOM 651 N N . PRO A 1 90 ? -11.480 -1.054 20.088 1.00 95.62 90 PRO A N 1
ATOM 652 C CA . PRO A 1 90 ? -12.845 -1.350 20.503 1.00 95.62 90 PRO A CA 1
ATOM 653 C C . PRO A 1 90 ? -13.307 -0.307 21.532 1.00 95.62 90 PRO A C 1
ATOM 655 O O . PRO A 1 90 ? -13.003 -0.403 22.716 1.00 95.62 90 PRO A O 1
ATOM 658 N N . ILE A 1 91 ? -14.028 0.725 21.084 1.00 94.94 91 ILE A N 1
ATOM 659 C CA . ILE A 1 91 ? -14.393 1.890 21.908 1.00 94.94 91 ILE A CA 1
ATOM 660 C C . ILE A 1 91 ? -15.305 1.477 23.069 1.00 94.94 91 ILE A C 1
ATOM 662 O O . ILE A 1 91 ? -15.013 1.767 24.229 1.00 94.94 91 ILE A O 1
ATOM 666 N N . PHE A 1 92 ? -16.396 0.775 22.763 1.00 94.44 92 PHE A N 1
ATOM 667 C CA . PHE A 1 92 ? -17.323 0.245 23.761 1.00 94.44 92 PHE A CA 1
ATOM 668 C C . PHE A 1 92 ? -18.001 -1.030 23.271 1.00 94.44 92 PHE A C 1
ATOM 670 O O . PHE A 1 92 ? -18.114 -1.278 22.064 1.00 94.44 92 PHE A O 1
ATOM 677 N N . LYS A 1 93 ? -18.501 -1.809 24.230 1.00 93.62 93 LYS A N 1
ATOM 678 C CA . LYS A 1 93 ? -19.285 -3.017 24.001 1.00 93.62 93 LYS A CA 1
ATOM 679 C C . LYS A 1 93 ? -20.348 -3.168 25.094 1.00 93.62 93 LYS A C 1
ATOM 681 O O . LYS A 1 93 ? -20.112 -2.784 26.235 1.00 93.62 93 LYS A O 1
ATOM 686 N N . ASP A 1 94 ? -21.500 -3.714 24.718 1.00 91.56 94 ASP A N 1
ATOM 687 C CA . ASP A 1 94 ? -22.606 -4.112 25.593 1.00 91.56 94 ASP A CA 1
ATOM 688 C C . ASP A 1 94 ? -23.215 -2.970 26.436 1.00 91.56 94 ASP A C 1
ATOM 690 O O . ASP A 1 94 ? -23.577 -3.161 27.597 1.00 91.56 94 ASP A O 1
ATOM 694 N N . LEU A 1 95 ? -23.390 -1.777 25.844 1.00 89.75 95 LEU A N 1
ATOM 695 C CA . LEU A 1 95 ? -24.153 -0.694 26.478 1.00 89.75 95 LEU A CA 1
ATOM 696 C C . LEU A 1 95 ? -25.673 -0.882 26.283 1.00 89.75 95 LEU A C 1
ATOM 698 O O . LEU A 1 95 ? -26.101 -1.369 25.232 1.00 89.75 95 LEU A O 1
ATOM 702 N N . PRO A 1 96 ? -26.518 -0.416 27.230 1.00 84.06 96 PRO A N 1
ATOM 703 C CA . PRO A 1 96 ? -27.978 -0.585 27.172 1.00 84.06 96 PRO A CA 1
ATOM 704 C C . PRO A 1 96 ? -28.654 -0.012 25.915 1.00 84.06 96 PRO A C 1
ATOM 706 O O . PRO A 1 96 ? -29.675 -0.534 25.478 1.00 84.06 96 PRO A O 1
ATOM 709 N N . PHE A 1 97 ? -28.081 1.044 25.326 1.00 82.75 97 PHE A N 1
ATOM 710 C CA . PHE A 1 97 ? -28.609 1.732 24.137 1.00 82.75 97 PHE A CA 1
ATOM 711 C C . PHE A 1 97 ? -27.638 1.715 22.940 1.00 82.75 97 PHE A C 1
ATOM 713 O O . PHE A 1 97 ? -27.877 2.403 21.949 1.00 82.75 97 PHE A O 1
ATOM 720 N N . ALA A 1 98 ? -26.531 0.966 23.034 1.00 91.12 98 ALA A N 1
ATOM 721 C CA . ALA A 1 98 ? -25.527 0.848 21.978 1.00 91.12 98 ALA A CA 1
ATOM 722 C C . ALA A 1 98 ? -24.739 -0.468 22.124 1.00 91.12 98 ALA A C 1
ATOM 724 O O . ALA A 1 98 ? -23.982 -0.657 23.073 1.00 91.12 98 ALA A O 1
ATOM 725 N N . ASN A 1 99 ? -24.884 -1.400 21.184 1.00 93.88 99 ASN A N 1
ATOM 726 C CA . ASN A 1 99 ? -24.286 -2.726 21.334 1.00 93.88 99 ASN A CA 1
ATOM 727 C C . ASN A 1 99 ? -22.754 -2.737 21.190 1.00 93.88 99 ASN A C 1
ATOM 729 O O . ASN A 1 99 ? -22.086 -3.341 22.025 1.00 93.88 99 ASN A O 1
ATOM 733 N N . SER A 1 100 ? -22.180 -2.095 20.169 1.00 95.81 100 SER A N 1
ATOM 734 C CA . SER A 1 100 ? -20.717 -1.976 20.064 1.00 95.81 100 SER A CA 1
ATOM 735 C C . SER A 1 100 ? -20.266 -0.875 19.112 1.00 95.81 100 SER A C 1
ATOM 737 O O . SER A 1 100 ? -20.955 -0.574 18.139 1.00 95.81 100 SER A O 1
ATOM 739 N N . LEU A 1 101 ? -19.085 -0.309 19.357 1.00 96.44 101 LEU A N 1
ATOM 740 C CA . LEU A 1 101 ? -18.389 0.575 18.423 1.00 96.44 101 LEU A CA 1
ATOM 741 C C . LEU A 1 101 ? -16.914 0.198 18.359 1.00 96.44 101 LEU A C 1
ATOM 743 O O . LEU A 1 101 ? -16.212 0.219 19.367 1.00 96.44 101 LEU A O 1
ATOM 747 N N . GLU A 1 102 ? -16.442 -0.079 17.153 1.00 96.56 102 GLU A N 1
ATOM 748 C CA . GLU A 1 102 ? -15.050 -0.400 16.862 1.00 96.56 102 GLU A CA 1
ATOM 749 C C . GLU A 1 102 ? -14.519 0.559 15.805 1.00 96.56 102 GLU A C 1
ATOM 751 O O . GLU A 1 102 ? -15.177 0.807 14.792 1.00 96.56 102 GLU A O 1
ATOM 756 N N . VAL A 1 103 ? -13.320 1.084 16.027 1.00 97.75 103 VAL A N 1
ATOM 757 C CA . VAL A 1 103 ? -12.614 1.951 15.086 1.00 97.75 103 VAL A CA 1
ATOM 758 C C . VAL A 1 103 ? -11.332 1.260 14.663 1.00 97.75 103 VAL A C 1
ATOM 760 O O . VAL A 1 103 ? -10.575 0.767 15.492 1.00 97.75 103 VAL A O 1
ATOM 763 N N . ASN A 1 104 ? -11.069 1.239 13.365 1.00 97.25 104 ASN A N 1
ATOM 764 C CA . ASN A 1 104 ? -9.844 0.697 12.805 1.00 97.25 104 ASN A CA 1
ATOM 765 C C . ASN A 1 104 ? -9.115 1.782 12.015 1.00 97.25 104 ASN A C 1
ATOM 767 O O . ASN A 1 104 ? -9.723 2.512 11.231 1.00 97.25 104 ASN A O 1
ATOM 771 N N . ALA A 1 105 ? -7.805 1.871 12.188 1.00 97.75 105 ALA A N 1
ATOM 772 C CA . ALA A 1 105 ? -6.962 2.794 11.448 1.00 97.75 105 ALA A CA 1
ATOM 773 C C . ALA A 1 105 ? -5.678 2.090 11.026 1.00 97.75 105 ALA A C 1
ATOM 775 O O . ALA A 1 105 ? -5.095 1.339 11.795 1.00 97.75 105 ALA A O 1
ATOM 776 N N . SER A 1 106 ? -5.224 2.333 9.806 1.00 97.69 106 SER A N 1
ATOM 777 C CA . SER A 1 106 ? -3.959 1.805 9.309 1.00 97.69 106 SER A CA 1
ATOM 778 C C . SER A 1 106 ? -3.276 2.812 8.404 1.00 97.69 106 SER A C 1
ATOM 780 O O . SER A 1 106 ? -3.938 3.490 7.615 1.00 97.69 106 SER A O 1
ATOM 782 N N . GLY A 1 107 ? -1.954 2.862 8.474 1.00 97.56 107 GLY A N 1
ATOM 783 C CA . GLY A 1 107 ? -1.100 3.657 7.607 1.00 97.56 107 GLY A CA 1
ATOM 784 C C . GLY A 1 107 ? 0.022 2.801 7.041 1.00 97.56 107 GLY A C 1
ATOM 785 O O . GLY A 1 107 ? 0.548 1.925 7.724 1.00 97.56 107 GLY A O 1
ATOM 786 N N . ARG A 1 108 ? 0.385 3.059 5.786 1.00 97.25 108 ARG A N 1
ATOM 787 C CA . ARG A 1 108 ? 1.534 2.455 5.112 1.00 97.25 108 ARG A CA 1
ATOM 788 C C . ARG A 1 108 ? 2.346 3.538 4.420 1.00 97.25 108 ARG A C 1
ATOM 790 O O . ARG A 1 108 ? 1.779 4.428 3.785 1.00 97.25 108 ARG A O 1
ATOM 797 N N . VAL A 1 109 ? 3.661 3.439 4.526 1.00 96.50 109 VAL A N 1
ATOM 798 C CA . VAL A 1 109 ? 4.625 4.225 3.760 1.00 96.50 109 VAL A CA 1
ATOM 799 C C . VAL A 1 109 ? 5.445 3.278 2.914 1.00 96.50 109 VAL A C 1
ATOM 801 O O . VAL A 1 109 ? 5.893 2.248 3.408 1.00 96.50 109 VAL A O 1
ATOM 804 N N . ALA A 1 110 ? 5.630 3.618 1.648 1.00 96.56 110 ALA A N 1
ATOM 805 C CA . ALA A 1 110 ? 6.456 2.851 0.736 1.00 96.56 110 ALA A CA 1
ATOM 806 C C . ALA A 1 110 ? 7.386 3.799 -0.019 1.00 96.56 110 ALA A C 1
ATOM 808 O O . ALA A 1 110 ? 6.930 4.721 -0.694 1.00 96.56 110 ALA A O 1
ATOM 809 N N . ASP A 1 111 ? 8.688 3.581 0.116 1.00 95.69 111 ASP A N 1
ATOM 810 C CA . ASP A 1 111 ? 9.734 4.291 -0.606 1.00 95.69 111 ASP A CA 1
ATOM 811 C C . ASP A 1 111 ? 10.255 3.421 -1.748 1.00 95.69 111 ASP A C 1
ATOM 813 O O . ASP A 1 111 ? 10.874 2.378 -1.521 1.00 95.69 111 ASP A O 1
ATOM 817 N N . TYR A 1 112 ? 9.968 3.846 -2.976 1.00 93.62 112 TYR A N 1
ATOM 818 C CA . TYR A 1 112 ? 10.414 3.182 -4.193 1.00 93.62 112 TYR A CA 1
ATOM 819 C C . TYR A 1 112 ? 11.651 3.893 -4.731 1.00 93.62 112 TYR A C 1
ATOM 821 O O . TYR A 1 112 ? 11.599 5.088 -5.021 1.00 93.62 112 TYR A O 1
ATOM 829 N N . SER A 1 113 ? 12.734 3.153 -4.980 1.00 93.19 113 SER A N 1
ATOM 830 C CA . SER A 1 113 ? 14.018 3.727 -5.412 1.00 93.19 113 SER A CA 1
ATOM 831 C C . SER A 1 113 ? 13.960 4.531 -6.721 1.00 93.19 113 SER A C 1
ATOM 833 O O . SER A 1 113 ? 14.877 5.296 -7.001 1.00 93.19 113 SER A O 1
ATOM 835 N N . LEU A 1 114 ? 12.920 4.337 -7.542 1.00 91.12 114 LEU A N 1
ATOM 836 C CA . LEU A 1 114 ? 12.729 5.020 -8.831 1.00 91.12 114 LEU A CA 1
ATOM 837 C C . LEU A 1 114 ? 11.543 5.993 -8.840 1.00 91.12 114 LEU A C 1
ATOM 839 O O . LEU A 1 114 ? 11.623 7.046 -9.463 1.00 91.12 114 LEU A O 1
ATOM 843 N N . SER A 1 115 ? 10.434 5.637 -8.187 1.00 87.50 115 SER A N 1
ATOM 844 C CA . SER A 1 115 ? 9.179 6.408 -8.230 1.00 87.50 115 SER A CA 1
ATOM 845 C C . SER A 1 115 ? 9.003 7.360 -7.042 1.00 87.50 115 SER A C 1
ATOM 847 O O . SER A 1 115 ? 8.092 8.186 -7.060 1.00 87.50 115 SER A O 1
ATOM 849 N N . GLY A 1 116 ? 9.870 7.260 -6.030 1.00 91.50 116 GLY A N 1
ATOM 850 C CA . GLY A 1 116 ? 9.822 8.055 -4.807 1.00 91.50 116 GLY A CA 1
ATOM 851 C C . GLY A 1 116 ? 8.906 7.471 -3.730 1.00 91.50 116 GLY A C 1
ATOM 852 O O . GLY A 1 116 ? 8.437 6.333 -3.818 1.00 91.50 116 GLY A O 1
ATOM 853 N N . THR A 1 117 ? 8.666 8.270 -2.691 1.00 94.94 117 THR A N 1
ATOM 854 C CA . THR A 1 117 ? 7.891 7.867 -1.515 1.00 94.94 117 THR A CA 1
ATOM 855 C C . THR A 1 117 ? 6.396 8.116 -1.693 1.00 94.94 117 THR A C 1
ATOM 857 O O . THR A 1 117 ? 5.966 9.206 -2.076 1.00 94.94 117 THR A O 1
ATOM 860 N N . VAL A 1 118 ? 5.582 7.127 -1.332 1.00 95.69 118 VAL A N 1
ATOM 861 C CA . VAL A 1 118 ? 4.120 7.209 -1.323 1.00 95.69 118 VAL A CA 1
ATOM 862 C C . VAL A 1 118 ? 3.556 6.784 0.028 1.00 95.69 118 VAL A C 1
ATOM 864 O O . VAL A 1 118 ? 4.141 5.976 0.748 1.00 95.69 118 VAL A O 1
ATOM 867 N N . TRP A 1 119 ? 2.391 7.336 0.362 1.00 95.44 119 TRP A N 1
ATOM 868 C CA . TRP A 1 119 ? 1.697 7.076 1.619 1.00 95.44 119 TRP A CA 1
ATOM 869 C C . TRP A 1 119 ? 0.269 6.625 1.329 1.00 95.44 119 TRP A C 1
ATOM 871 O O . TRP A 1 119 ? -0.452 7.275 0.563 1.00 95.44 119 TRP A O 1
ATOM 881 N N . SER A 1 120 ? -0.138 5.543 1.980 1.00 97.06 120 SER A N 1
ATOM 882 C CA . SER A 1 120 ? -1.474 4.958 1.893 1.00 97.06 120 SER A CA 1
ATOM 883 C C . SER A 1 120 ? -2.065 4.857 3.292 1.00 97.06 120 SER A C 1
ATOM 885 O O . SER A 1 120 ? -1.345 4.634 4.264 1.00 97.06 120 SER A O 1
ATOM 887 N N . TRP A 1 121 ? -3.375 5.023 3.424 1.00 97.62 121 TRP A N 1
ATOM 888 C CA . TRP A 1 121 ? -4.029 4.948 4.729 1.00 97.62 121 TRP A CA 1
ATOM 889 C C . TRP A 1 121 ? -5.471 4.486 4.608 1.00 97.62 121 TRP A C 1
ATOM 891 O O . TRP A 1 121 ? -6.113 4.644 3.571 1.00 97.62 121 TRP A O 1
ATOM 901 N N . LYS A 1 122 ? -5.999 3.943 5.700 1.00 98.06 122 LYS A N 1
ATOM 902 C CA . LYS A 1 122 ? -7.389 3.519 5.818 1.00 98.06 122 LYS A CA 1
ATOM 903 C C . LYS A 1 122 ? -7.879 3.804 7.226 1.00 98.06 122 LYS A C 1
ATOM 905 O O . LYS A 1 122 ? -7.200 3.493 8.194 1.00 98.06 122 LYS A O 1
ATOM 910 N N . ALA A 1 123 ? -9.067 4.375 7.320 1.00 98.06 123 ALA A N 1
ATOM 911 C CA . ALA A 1 123 ? -9.789 4.568 8.563 1.00 98.06 123 ALA A CA 1
ATOM 912 C C . ALA A 1 123 ? -11.198 4.000 8.395 1.00 98.06 123 ALA A C 1
ATOM 914 O O . ALA A 1 123 ? -11.832 4.180 7.352 1.00 98.06 123 ALA A O 1
ATOM 915 N N . GLY A 1 124 ? -11.687 3.296 9.404 1.00 97.94 124 GLY A N 1
ATOM 916 C CA . GLY A 1 124 ? -13.014 2.712 9.405 1.00 97.94 124 GLY A CA 1
ATOM 917 C C . GLY A 1 124 ? -13.624 2.697 10.794 1.00 97.94 124 GLY A C 1
ATOM 918 O O . GLY A 1 124 ? -12.922 2.746 11.800 1.00 97.94 124 GLY A O 1
ATOM 919 N N . ALA A 1 125 ? -14.947 2.653 10.823 1.00 97.88 125 ALA A N 1
ATOM 920 C CA . ALA A 1 125 ? -15.724 2.466 12.030 1.00 97.88 125 ALA A CA 1
ATOM 921 C C . ALA A 1 125 ? -16.827 1.444 11.755 1.00 97.88 125 ALA A C 1
ATOM 923 O O . ALA A 1 125 ? -17.483 1.487 10.709 1.00 97.88 125 ALA A O 1
ATOM 924 N N . THR A 1 126 ? -17.024 0.531 12.697 1.00 97.75 126 THR A N 1
ATOM 925 C CA . THR A 1 126 ? -18.125 -0.428 12.711 1.00 97.75 126 THR A CA 1
ATOM 926 C C . THR A 1 126 ? -18.941 -0.183 13.971 1.00 97.75 126 THR A C 1
ATOM 928 O O . THR A 1 126 ? -18.438 -0.337 15.079 1.00 97.75 126 THR A O 1
ATOM 931 N N . TYR A 1 127 ? -20.196 0.215 13.797 1.00 96.94 127 TYR A N 1
ATOM 932 C CA . TYR A 1 127 ? -21.112 0.569 14.871 1.00 96.94 127 TYR A CA 1
ATOM 933 C C . TYR A 1 127 ? -22.344 -0.334 14.832 1.00 96.94 127 TYR A C 1
ATOM 935 O O . TYR A 1 127 ? -22.987 -0.474 13.792 1.00 96.94 127 TYR A O 1
ATOM 943 N N . ARG A 1 128 ? -22.688 -0.931 15.970 1.00 96.62 128 ARG A N 1
ATOM 944 C CA . ARG A 1 128 ? -23.941 -1.651 16.189 1.00 96.62 128 ARG A CA 1
ATOM 945 C C . ARG A 1 128 ? -24.783 -0.881 17.201 1.00 96.62 128 ARG A C 1
ATOM 947 O O . ARG A 1 128 ? -24.528 -1.018 18.397 1.00 96.62 128 ARG A O 1
ATOM 954 N N . PRO A 1 129 ? -25.777 -0.086 16.764 1.00 93.75 129 PRO A N 1
ATOM 955 C CA . PRO A 1 129 ? -26.720 0.535 17.691 1.00 93.75 129 PRO A CA 1
ATOM 956 C C . PRO A 1 129 ? -27.523 -0.535 18.445 1.00 93.75 129 PRO A C 1
ATOM 958 O O . PRO A 1 129 ? -27.594 -0.523 19.668 1.00 93.75 129 PRO A O 1
ATOM 961 N N . ILE A 1 130 ? -28.046 -1.516 17.703 1.00 93.81 130 ILE A N 1
ATOM 962 C CA . ILE A 1 130 ? -28.761 -2.698 18.203 1.00 93.81 130 ILE A CA 1
ATOM 963 C C . ILE A 1 130 ? -28.138 -3.965 17.608 1.00 93.81 130 ILE A C 1
ATOM 965 O O . ILE A 1 130 ? -27.363 -3.887 16.655 1.00 93.81 130 ILE A O 1
ATOM 969 N N . ARG A 1 131 ? -28.477 -5.140 18.150 1.00 90.44 131 ARG A N 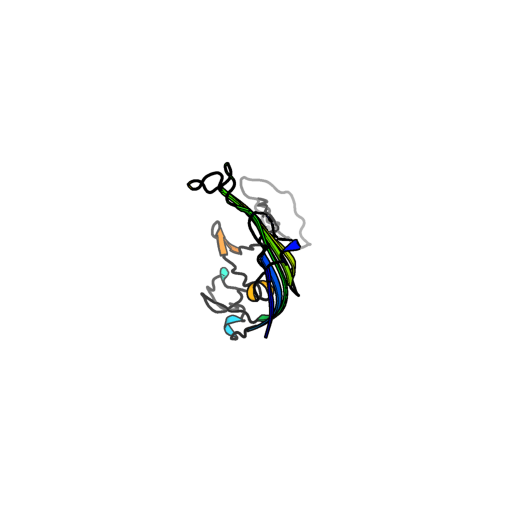1
ATOM 970 C CA . ARG A 1 131 ? -27.891 -6.425 17.719 1.00 90.44 131 ARG A CA 1
ATOM 971 C C . ARG A 1 131 ? -28.157 -6.755 16.245 1.00 90.44 131 ARG A C 1
ATOM 973 O O . ARG A 1 131 ? -27.297 -7.351 15.605 1.00 90.44 131 ARG A O 1
ATOM 980 N N . ASP A 1 132 ? -29.286 -6.294 15.712 1.00 94.06 132 ASP A N 1
ATOM 981 C CA . ASP A 1 132 ? -29.736 -6.619 14.353 1.00 94.06 132 ASP A CA 1
ATOM 982 C C . ASP A 1 132 ? -29.267 -5.614 13.287 1.00 94.06 132 ASP A C 1
ATOM 984 O O . ASP A 1 132 ? -29.443 -5.849 12.093 1.00 94.06 132 ASP A O 1
ATOM 988 N N . LEU A 1 133 ? -28.656 -4.491 13.692 1.00 95.25 133 LEU A N 1
ATOM 989 C CA . LEU A 1 133 ? -28.228 -3.429 12.781 1.00 95.25 133 LEU A CA 1
ATOM 990 C C . LEU A 1 133 ? -26.722 -3.184 12.888 1.00 95.25 133 LEU A C 1
ATOM 992 O O . LEU A 1 133 ? -26.212 -2.803 13.939 1.00 95.25 133 LEU A O 1
ATOM 996 N N . LEU A 1 134 ? -26.022 -3.331 11.764 1.00 96.00 134 LEU A N 1
ATOM 997 C CA . LEU A 1 134 ? -24.600 -3.028 11.628 1.00 96.00 134 LEU A CA 1
ATOM 998 C C . LEU A 1 134 ? -24.403 -1.878 10.644 1.00 96.00 134 LEU A C 1
ATOM 1000 O O . LEU A 1 134 ? -24.699 -2.002 9.457 1.00 96.00 134 LEU A O 1
ATOM 1004 N N . LEU A 1 135 ? -23.822 -0.789 11.129 1.00 97.31 135 LEU A N 1
ATOM 1005 C CA . LEU A 1 135 ? -23.375 0.330 10.316 1.00 97.31 135 LEU A CA 1
ATOM 1006 C C . LEU A 1 135 ? -21.858 0.259 10.170 1.00 97.31 135 LEU A C 1
ATOM 1008 O O . LEU A 1 135 ? -21.131 0.150 11.156 1.00 97.31 135 LEU A O 1
ATOM 1012 N N . ARG A 1 136 ? -21.365 0.330 8.933 1.00 97.31 136 ARG A N 1
ATOM 1013 C CA . ARG A 1 136 ? -19.930 0.362 8.644 1.00 97.31 136 ARG A CA 1
ATOM 1014 C C . ARG A 1 136 ? -19.608 1.542 7.746 1.00 97.31 136 ARG A C 1
ATOM 1016 O O . ARG A 1 136 ? -20.184 1.683 6.672 1.00 97.31 136 ARG A O 1
ATOM 1023 N N . VAL A 1 137 ? -18.647 2.351 8.172 1.00 98.00 137 VAL A N 1
ATOM 1024 C CA . VAL A 1 137 ? -18.111 3.475 7.400 1.00 98.00 137 VAL A CA 1
ATOM 1025 C C . VAL A 1 137 ? -16.622 3.247 7.205 1.00 98.00 137 VAL A C 1
ATOM 1027 O O . VAL A 1 137 ? -15.925 2.798 8.111 1.00 98.00 137 VAL A O 1
ATOM 1030 N N . THR A 1 138 ? -16.111 3.502 6.005 1.00 97.88 138 THR A N 1
ATOM 1031 C CA . THR A 1 138 ? -14.685 3.357 5.706 1.00 97.88 138 THR A CA 1
ATOM 1032 C C . THR A 1 138 ? -14.256 4.410 4.702 1.00 97.88 138 THR A C 1
ATOM 1034 O O . THR A 1 138 ? -14.957 4.679 3.730 1.00 97.88 138 THR A O 1
ATOM 1037 N N . ARG A 1 139 ? -13.079 4.985 4.930 1.00 98.19 139 ARG A N 1
ATOM 1038 C CA . ARG A 1 139 ? -12.407 5.900 4.013 1.00 98.19 139 ARG A CA 1
ATOM 1039 C C . ARG A 1 139 ? -10.951 5.480 3.880 1.00 98.19 139 ARG A C 1
ATOM 1041 O O . ARG A 1 139 ? -10.311 5.141 4.872 1.00 98.19 139 ARG A O 1
ATOM 1048 N N . SER A 1 140 ? -10.431 5.490 2.659 1.00 97.69 140 SER A N 1
ATOM 1049 C CA . SER A 1 140 ? -9.057 5.067 2.387 1.00 97.69 140 SER A CA 1
ATOM 1050 C C . SER A 1 140 ? -8.429 5.851 1.247 1.00 97.69 140 SER A C 1
ATOM 1052 O O . SER A 1 140 ? -9.127 6.477 0.445 1.00 97.69 140 SER A O 1
ATOM 1054 N N . ARG A 1 141 ? -7.100 5.822 1.218 1.00 96.69 141 ARG A N 1
ATOM 1055 C CA . ARG A 1 141 ? -6.258 6.247 0.111 1.00 96.69 141 ARG A CA 1
ATOM 1056 C C . ARG A 1 141 ? -5.319 5.097 -0.219 1.00 96.69 141 ARG A C 1
ATOM 1058 O O . ARG A 1 141 ? -4.441 4.780 0.583 1.00 96.69 141 ARG A O 1
ATOM 1065 N N . ASP A 1 142 ? -5.482 4.559 -1.419 1.00 94.38 142 ASP A N 1
ATOM 1066 C CA . ASP A 1 142 ? -4.681 3.456 -1.935 1.00 94.38 142 ASP A CA 1
ATOM 1067 C C . ASP A 1 142 ? -3.721 3.949 -3.020 1.00 94.38 142 ASP A C 1
ATOM 1069 O O . ASP A 1 142 ? -3.958 4.968 -3.677 1.00 94.38 142 ASP A O 1
ATOM 1073 N N . THR A 1 143 ? -2.616 3.233 -3.206 1.00 91.06 143 THR A N 1
ATOM 1074 C CA . THR A 1 143 ? -1.598 3.557 -4.211 1.00 91.06 143 THR A CA 1
ATOM 1075 C C . THR A 1 143 ? -1.168 2.295 -4.960 1.00 91.06 143 THR A C 1
ATOM 1077 O O . THR A 1 143 ? -1.263 1.187 -4.435 1.00 91.06 143 THR A O 1
ATOM 1080 N N . ARG A 1 144 ? -0.713 2.466 -6.209 1.00 90.56 144 ARG A N 1
ATOM 1081 C CA . ARG A 1 144 ? -0.111 1.412 -7.037 1.00 90.56 144 ARG A CA 1
ATOM 1082 C C . ARG A 1 144 ? 1.215 1.930 -7.582 1.00 90.56 144 ARG A C 1
ATOM 1084 O O . ARG A 1 144 ? 1.222 2.938 -8.288 1.00 90.56 144 ARG A O 1
ATOM 1091 N N . ALA A 1 145 ? 2.305 1.231 -7.290 1.00 87.88 145 ALA A N 1
ATOM 1092 C CA . ALA A 1 145 ? 3.575 1.488 -7.951 1.00 87.88 145 ALA A CA 1
ATOM 1093 C C . ALA A 1 145 ? 3.634 0.805 -9.329 1.00 87.88 145 ALA A C 1
ATOM 1095 O O . ALA A 1 145 ? 3.033 -0.263 -9.508 1.00 87.88 145 ALA A O 1
ATOM 1096 N N . PRO A 1 146 ? 4.348 1.400 -10.300 1.00 86.44 146 PRO A N 1
ATOM 1097 C CA . PRO A 1 146 ? 4.631 0.743 -11.565 1.00 86.44 146 PRO A CA 1
ATOM 1098 C C . PRO A 1 146 ? 5.399 -0.567 -11.361 1.00 86.44 146 PRO A C 1
ATOM 1100 O O . PRO A 1 146 ? 6.231 -0.673 -10.458 1.00 86.44 146 PRO A O 1
ATOM 1103 N N . ASN A 1 147 ? 5.138 -1.563 -12.202 1.00 86.44 147 ASN A N 1
ATOM 1104 C CA . ASN A 1 147 ? 5.928 -2.796 -12.201 1.00 86.44 147 ASN A CA 1
ATOM 1105 C C . ASN A 1 147 ? 7.244 -2.629 -12.994 1.00 86.44 147 ASN A C 1
ATOM 1107 O O . ASN A 1 147 ? 7.478 -1.606 -13.639 1.00 86.44 147 ASN A O 1
ATOM 1111 N N . LEU A 1 148 ? 8.114 -3.645 -12.960 1.00 87.44 148 LEU A N 1
ATOM 1112 C CA . LEU A 1 148 ? 9.422 -3.595 -13.622 1.00 87.44 148 LEU A CA 1
ATOM 1113 C C . LEU A 1 148 ? 9.324 -3.324 -15.134 1.00 87.44 148 LEU A C 1
ATOM 1115 O O . LEU A 1 148 ? 10.108 -2.547 -15.672 1.00 87.44 148 LEU A O 1
ATOM 1119 N N . LEU A 1 149 ? 8.339 -3.925 -15.808 1.00 83.44 149 LEU A N 1
ATOM 1120 C CA . LEU A 1 149 ? 8.089 -3.676 -17.226 1.00 83.44 149 LEU A CA 1
ATOM 1121 C C . LEU A 1 149 ? 7.625 -2.235 -17.448 1.00 83.44 149 LEU A C 1
ATOM 1123 O O . LEU A 1 149 ? 8.153 -1.552 -18.302 1.00 83.44 149 LEU A O 1
ATOM 1127 N N . GLU A 1 150 ? 6.703 -1.701 -16.661 1.00 84.88 150 GLU A N 1
ATOM 1128 C CA . GLU A 1 150 ? 6.267 -0.308 -16.806 1.00 84.88 150 GLU A CA 1
ATOM 1129 C C . GLU A 1 150 ? 7.414 0.699 -16.581 1.00 84.88 150 GLU A C 1
ATOM 1131 O O . GLU A 1 150 ? 7.399 1.772 -17.181 1.00 84.88 150 GLU A O 1
ATOM 1136 N N . LEU A 1 151 ? 8.416 0.355 -15.760 1.00 86.69 151 LEU A N 1
ATOM 1137 C CA . LEU A 1 151 ? 9.583 1.202 -15.471 1.00 86.69 151 LEU A CA 1
ATOM 1138 C C . LEU A 1 151 ? 10.695 1.112 -16.521 1.00 86.69 151 LEU A C 1
ATOM 1140 O O . LEU A 1 151 ? 11.353 2.115 -16.790 1.00 86.69 151 LEU A O 1
ATOM 1144 N N . PHE A 1 152 ? 10.930 -0.078 -17.078 1.00 85.62 152 PHE A N 1
ATOM 1145 C CA . PHE A 1 152 ? 12.094 -0.354 -17.927 1.00 85.62 152 PHE A CA 1
ATOM 1146 C C . PHE A 1 152 ? 11.747 -0.808 -19.348 1.00 85.62 152 PHE A C 1
ATOM 1148 O O . PHE A 1 152 ? 12.661 -0.969 -20.153 1.00 85.62 152 PHE A O 1
ATOM 1155 N N . ASN A 1 153 ? 10.470 -1.012 -19.683 1.00 77.94 153 ASN A N 1
ATOM 1156 C CA . ASN A 1 153 ? 10.068 -1.450 -21.017 1.00 77.94 153 ASN A CA 1
ATOM 1157 C C . ASN A 1 153 ? 10.365 -0.347 -22.045 1.00 77.94 153 ASN A C 1
ATOM 1159 O O . ASN A 1 153 ? 9.803 0.753 -21.952 1.00 77.94 153 ASN A O 1
ATOM 1163 N N . PRO A 1 154 ? 11.196 -0.631 -23.061 1.00 65.62 154 PRO A N 1
ATOM 1164 C CA . PRO A 1 154 ? 11.313 0.229 -24.223 1.00 65.62 154 PRO A CA 1
ATOM 1165 C C . PRO A 1 154 ? 9.935 0.314 -24.876 1.00 65.62 154 PRO A C 1
ATOM 1167 O O . PRO A 1 154 ? 9.323 -0.703 -25.194 1.00 65.62 154 PRO A O 1
ATOM 1170 N N . SER A 1 155 ? 9.403 1.522 -25.049 1.00 58.53 155 SER A N 1
ATOM 1171 C CA . SER A 1 155 ? 8.092 1.704 -25.675 1.00 58.53 155 SER A CA 1
ATOM 1172 C C . SER A 1 155 ? 8.055 1.017 -27.046 1.00 58.53 155 SER A C 1
ATOM 1174 O O . SER A 1 155 ? 8.706 1.475 -27.982 1.00 58.53 155 SER A O 1
ATOM 1176 N N . ALA A 1 156 ? 7.274 -0.055 -27.191 1.00 55.22 156 ALA A N 1
ATOM 1177 C CA . ALA A 1 156 ? 6.970 -0.620 -28.498 1.00 55.22 156 ALA A CA 1
ATOM 1178 C C . ALA A 1 156 ? 5.971 0.314 -29.196 1.00 55.22 156 ALA A C 1
ATOM 1180 O O . ALA A 1 156 ? 4.772 0.315 -28.903 1.00 55.22 156 ALA A O 1
ATOM 1181 N N . ILE A 1 157 ? 6.469 1.168 -30.092 1.00 52.94 157 ILE A N 1
ATOM 1182 C CA . ILE A 1 157 ? 5.616 2.011 -30.931 1.00 52.94 157 ILE A CA 1
ATOM 1183 C C . ILE A 1 157 ? 4.889 1.086 -31.909 1.00 52.94 157 ILE A C 1
ATOM 1185 O O . ILE A 1 157 ? 5.454 0.637 -32.905 1.00 52.94 157 ILE A O 1
ATOM 1189 N N . THR A 1 158 ? 3.615 0.812 -31.635 1.00 51.91 158 THR A N 1
ATOM 1190 C CA . THR A 1 158 ? 2.724 0.220 -32.634 1.00 51.91 158 THR A CA 1
ATOM 1191 C C . THR A 1 158 ? 2.279 1.339 -33.570 1.00 51.91 158 THR A C 1
ATOM 1193 O O . THR A 1 158 ? 1.302 2.037 -33.307 1.00 51.91 158 THR A O 1
ATOM 1196 N N . SER A 1 159 ? 3.033 1.562 -34.645 1.00 53.72 159 SER A N 1
ATOM 1197 C CA . SER A 1 159 ? 2.614 2.456 -35.724 1.00 53.72 159 SER A CA 1
ATOM 1198 C C . SER A 1 159 ? 1.477 1.793 -36.504 1.00 53.72 159 SER A C 1
ATOM 1200 O O . SER A 1 159 ? 1.712 0.924 -37.338 1.00 53.72 159 SER A O 1
ATOM 1202 N N . GLY A 1 160 ? 0.235 2.194 -36.239 1.00 57.78 160 GLY A N 1
ATOM 1203 C CA . GLY A 1 160 ? -0.876 1.941 -37.154 1.00 57.78 160 GLY A CA 1
ATOM 1204 C C . GLY A 1 160 ? -0.777 2.889 -38.350 1.00 57.78 160 GLY A C 1
ATOM 1205 O O . GLY A 1 160 ? -0.474 4.070 -38.192 1.00 57.78 160 GLY A O 1
ATOM 1206 N N . THR A 1 161 ? -1.009 2.401 -39.564 1.00 55.03 161 THR A N 1
ATOM 1207 C CA . THR A 1 161 ? -1.240 3.277 -40.722 1.00 55.03 161 THR A CA 1
ATOM 1208 C C . THR A 1 161 ? -2.724 3.300 -40.998 1.00 55.03 161 THR A C 1
ATOM 1210 O O . THR A 1 161 ? -3.337 2.247 -41.154 1.00 55.03 161 THR A O 1
ATOM 1213 N N . ILE A 1 162 ? -3.298 4.496 -41.053 1.00 57.50 162 ILE A N 1
ATOM 1214 C CA . ILE A 1 162 ? -4.687 4.683 -41.464 1.00 57.50 162 ILE A CA 1
ATOM 1215 C C . ILE A 1 162 ? -4.655 5.122 -42.927 1.00 57.50 162 ILE A C 1
ATOM 1217 O O . ILE A 1 162 ? -3.870 5.994 -43.301 1.00 57.50 162 ILE A O 1
ATOM 1221 N N . VAL A 1 163 ? -5.497 4.519 -43.764 1.00 62.97 163 VAL A N 1
ATOM 1222 C CA . VAL A 1 163 ? -5.712 4.993 -45.134 1.00 62.97 163 VAL A CA 1
ATOM 1223 C C . VAL A 1 163 ? -6.805 6.055 -45.085 1.00 62.97 163 VAL A C 1
ATOM 1225 O O . VAL A 1 163 ? -7.975 5.740 -44.876 1.00 62.97 163 VAL A O 1
ATOM 1228 N N . TYR A 1 164 ? -6.431 7.322 -45.259 1.00 68.25 164 TYR A N 1
ATOM 1229 C CA . TYR A 1 164 ? -7.371 8.438 -45.351 1.00 68.25 164 TYR A CA 1
ATOM 1230 C C . TYR A 1 164 ? -7.355 8.981 -46.780 1.00 68.25 164 TYR A C 1
ATOM 1232 O O . TYR A 1 164 ? -6.316 9.414 -47.271 1.00 68.25 164 TYR A O 1
ATOM 1240 N N . GLN A 1 165 ? -8.502 8.934 -47.466 1.00 70.25 165 GLN A N 1
ATOM 1241 C CA . GLN A 1 165 ? -8.648 9.390 -48.860 1.00 70.25 165 GLN A CA 1
ATOM 1242 C C . GLN A 1 165 ? -7.627 8.768 -49.837 1.00 70.25 165 GLN A C 1
ATOM 1244 O O . GLN A 1 165 ? -7.089 9.448 -50.705 1.00 70.25 165 GLN A O 1
ATOM 1249 N N . GLY A 1 166 ? -7.337 7.472 -49.685 1.00 67.62 166 GLY A N 1
ATOM 1250 C CA . GLY A 1 166 ? -6.393 6.758 -50.555 1.00 67.62 166 GLY A CA 1
ATOM 1251 C C . GLY A 1 166 ? -4.912 7.034 -50.267 1.00 67.62 166 GLY A C 1
ATOM 1252 O O . GLY A 1 166 ? -4.059 6.481 -50.953 1.00 67.62 166 GLY A O 1
ATOM 1253 N N . ALA A 1 167 ? -4.592 7.837 -49.246 1.00 58.41 167 ALA A N 1
ATOM 1254 C CA . ALA A 1 167 ? -3.228 8.066 -48.787 1.00 58.41 167 ALA A CA 1
ATOM 1255 C C . ALA A 1 167 ? -2.973 7.372 -47.439 1.00 58.41 167 ALA A C 1
ATOM 1257 O O . ALA A 1 167 ? -3.732 7.538 -46.481 1.00 58.41 167 ALA A O 1
ATOM 1258 N N . SER A 1 168 ? -1.882 6.608 -47.365 1.00 58.91 168 SER A N 1
ATOM 1259 C CA . SER A 1 168 ? -1.368 6.005 -46.132 1.00 58.91 168 SER A CA 1
ATOM 1260 C C . SER A 1 168 ? -0.746 7.083 -45.249 1.00 58.91 168 SER A C 1
ATOM 1262 O O . SER A 1 168 ? 0.297 7.634 -45.599 1.00 58.91 168 SER A O 1
ATOM 1264 N N . VAL A 1 169 ? -1.366 7.387 -44.107 1.00 59.22 169 VAL A N 1
ATOM 1265 C CA . VAL A 1 169 ? -0.810 8.329 -43.126 1.00 59.22 169 VAL A CA 1
ATOM 1266 C C . VAL A 1 169 ? -0.304 7.577 -41.888 1.00 59.22 169 VAL A C 1
ATOM 1268 O O . VAL A 1 169 ? -1.047 6.761 -41.331 1.00 59.22 169 VAL A O 1
ATOM 1271 N N . PRO A 1 170 ? 0.945 7.818 -41.435 1.00 54.81 170 PRO A N 1
ATOM 1272 C CA . PRO A 1 170 ? 1.441 7.231 -40.196 1.00 54.81 170 PRO A CA 1
ATOM 1273 C C . PRO A 1 170 ? 0.689 7.836 -39.006 1.00 54.81 170 PRO A C 1
ATOM 1275 O O . PRO A 1 170 ? 0.642 9.058 -38.841 1.00 54.81 170 PRO A O 1
ATOM 1278 N N . GLN A 1 171 ? 0.100 6.994 -38.157 1.00 55.72 171 GLN A N 1
ATOM 1279 C CA . GLN A 1 171 ? -0.539 7.446 -36.928 1.00 55.72 171 GLN A CA 1
ATOM 1280 C C . GLN A 1 171 ? 0.533 7.684 -35.858 1.00 55.72 171 GLN A C 1
ATOM 1282 O O . GLN A 1 171 ? 0.927 6.777 -35.130 1.00 55.72 171 GLN A O 1
ATOM 1287 N N . PHE A 1 172 ? 1.008 8.923 -35.735 1.00 52.22 172 PHE A N 1
ATOM 1288 C CA . PHE A 1 172 ? 1.789 9.332 -34.570 1.00 52.22 172 PHE A CA 1
ATOM 1289 C C . PHE A 1 172 ? 0.842 9.524 -33.382 1.00 52.22 172 PHE A C 1
ATOM 1291 O O . PHE A 1 172 ? 0.132 10.524 -33.298 1.00 52.22 172 PHE A O 1
ATOM 1298 N N . ALA A 1 173 ? 0.822 8.573 -32.449 1.00 47.62 173 ALA A N 1
ATOM 1299 C CA . ALA A 1 173 ? 0.121 8.718 -31.176 1.00 47.62 173 ALA A CA 1
ATOM 1300 C C . ALA A 1 173 ? 0.931 9.591 -30.193 1.00 47.62 173 ALA A C 1
ATOM 1302 O O . ALA A 1 173 ? 1.253 9.162 -29.089 1.00 47.62 173 ALA A O 1
ATOM 1303 N N . ASP A 1 174 ? 1.280 10.822 -30.581 1.00 41.66 174 ASP A N 1
ATOM 1304 C CA . ASP A 1 174 ? 1.762 11.813 -29.616 1.00 41.66 174 ASP A CA 1
ATOM 1305 C C . ASP A 1 174 ? 0.548 12.445 -28.919 1.00 41.66 174 ASP A C 1
ATOM 1307 O O . ASP A 1 174 ? -0.184 13.250 -29.497 1.00 41.66 174 ASP A O 1
ATOM 1311 N N . ARG A 1 175 ? 0.321 12.081 -27.651 1.00 47.19 175 ARG A N 1
ATOM 1312 C CA . ARG A 1 175 ? -0.766 12.638 -26.825 1.00 47.19 175 ARG A CA 1
ATOM 1313 C C . ARG A 1 175 ? -0.603 14.137 -26.523 1.00 47.19 175 ARG A C 1
ATOM 1315 O O . ARG A 1 175 ? -1.473 14.700 -25.864 1.00 47.19 175 ARG A O 1
ATOM 1322 N N . ARG A 1 176 ? 0.479 14.801 -26.955 1.00 44.62 176 ARG A N 1
ATOM 1323 C CA . ARG A 1 176 ? 0.776 16.195 -26.581 1.00 44.62 176 ARG A CA 1
ATOM 1324 C C . ARG A 1 176 ? 0.452 17.254 -27.629 1.00 44.62 176 ARG A C 1
ATOM 1326 O O . ARG A 1 176 ? 0.593 18.433 -27.308 1.00 44.62 176 ARG A O 1
ATOM 1333 N N . ARG A 1 177 ? -0.011 16.915 -28.841 1.00 39.00 177 ARG A N 1
ATOM 1334 C CA . ARG A 1 177 ? -0.402 17.945 -29.824 1.00 39.00 177 ARG A CA 1
ATOM 1335 C C . ARG A 1 177 ? -1.707 17.619 -30.554 1.00 39.00 177 ARG A C 1
ATOM 1337 O O . ARG A 1 177 ? -1.759 16.627 -31.274 1.00 39.00 177 ARG A O 1
ATOM 1344 N N . PRO A 1 178 ? -2.749 18.468 -30.452 1.00 35.56 178 PRO A N 1
ATOM 1345 C CA . PRO A 1 178 ? -3.901 18.346 -31.331 1.00 35.56 178 PRO A CA 1
ATOM 1346 C C . PRO A 1 178 ? -3.455 18.601 -32.777 1.00 35.56 178 PRO A C 1
ATOM 1348 O O . PRO A 1 178 ? -2.910 19.659 -33.104 1.00 35.56 178 PRO A O 1
ATOM 1351 N N . VAL A 1 179 ? -3.686 17.620 -33.649 1.00 48.31 179 VAL A N 1
ATOM 1352 C CA . VAL A 1 179 ? -3.438 17.737 -35.089 1.00 48.31 179 VAL A CA 1
ATOM 1353 C C . VAL A 1 179 ? -4.430 18.752 -35.659 1.00 48.31 179 VAL A C 1
ATOM 1355 O O . VAL A 1 179 ? -5.612 18.470 -35.842 1.00 48.31 179 VAL A O 1
ATOM 1358 N N . ARG A 1 180 ? -3.963 19.975 -35.925 1.00 35.56 180 ARG A N 1
ATOM 1359 C CA . ARG A 1 180 ? -4.744 20.990 -36.640 1.00 35.56 180 ARG A CA 1
ATOM 1360 C C . ARG A 1 180 ? -4.685 20.687 -38.136 1.00 35.56 180 ARG A C 1
ATOM 1362 O O . ARG A 1 180 ? -3.675 20.956 -38.782 1.00 35.56 180 ARG A O 1
ATOM 1369 N N . HIS A 1 181 ? -5.780 20.190 -38.705 1.00 37.22 181 HIS A N 1
ATOM 1370 C CA . HIS A 1 181 ? -5.958 20.158 -40.157 1.00 37.22 181 HIS A CA 1
ATOM 1371 C C . HIS A 1 181 ? -6.038 21.593 -40.698 1.00 37.22 181 HIS A C 1
ATOM 1373 O O . HIS A 1 181 ? -7.101 22.210 -40.717 1.00 37.22 181 HIS A O 1
ATOM 1379 N N . ARG A 1 182 ? -4.912 22.149 -41.160 1.00 33.12 182 ARG A N 1
ATOM 1380 C CA . ARG A 1 182 ? -4.943 23.303 -42.064 1.00 33.12 182 ARG A CA 1
ATOM 1381 C C . ARG A 1 182 ? -5.123 22.790 -43.489 1.00 33.12 182 ARG A C 1
ATOM 1383 O O . ARG A 1 182 ? -4.185 22.285 -44.099 1.00 33.12 182 ARG A O 1
ATOM 1390 N N . ARG A 1 183 ? -6.334 22.953 -44.031 1.00 39.62 183 ARG A N 1
ATOM 1391 C CA . ARG A 1 183 ? -6.547 22.990 -45.482 1.00 39.62 183 ARG A CA 1
ATOM 1392 C C . ARG A 1 183 ? -5.837 24.232 -46.019 1.00 39.62 183 ARG A C 1
ATOM 1394 O O . ARG A 1 183 ? -6.396 25.321 -45.994 1.00 39.62 183 ARG A O 1
ATOM 1401 N N . THR A 1 184 ? -4.616 24.070 -46.500 1.00 36.69 184 THR A N 1
ATOM 1402 C CA . THR A 1 184 ? -3.964 25.083 -47.334 1.00 36.69 184 THR A CA 1
ATOM 1403 C C . THR A 1 184 ? -3.434 24.376 -48.564 1.00 36.69 184 THR A C 1
ATOM 1405 O O . THR A 1 184 ? -2.331 23.841 -48.570 1.00 36.69 184 THR A O 1
ATOM 1408 N N . GLY A 1 185 ? -4.285 24.314 -49.589 1.00 37.16 185 GLY A N 1
ATOM 1409 C CA . GLY A 1 185 ? -3.878 23.958 -50.938 1.00 37.16 185 GLY A CA 1
ATOM 1410 C C . GLY A 1 185 ? -3.031 25.090 -51.503 1.00 37.16 185 GLY A C 1
ATOM 1411 O O . GLY A 1 185 ? -3.557 26.131 -51.876 1.00 37.16 185 GLY A O 1
ATOM 1412 N N . ALA A 1 186 ? -1.720 24.893 -51.513 1.00 35.72 186 ALA A N 1
ATOM 1413 C CA . ALA A 1 186 ? -0.786 25.653 -52.327 1.00 35.72 186 ALA A CA 1
ATOM 1414 C C . ALA A 1 186 ? 0.464 24.788 -52.504 1.00 35.72 186 ALA A C 1
ATOM 1416 O O . ALA A 1 186 ? 1.362 24.786 -51.665 1.00 35.72 186 ALA A O 1
ATOM 1417 N N . VAL A 1 187 ? 0.503 24.013 -53.587 1.00 38.28 187 VAL A N 1
ATOM 1418 C CA . VAL A 1 187 ? 1.762 23.451 -54.077 1.00 38.28 187 VAL A CA 1
ATOM 1419 C C . VAL A 1 187 ? 2.526 24.624 -54.682 1.00 38.28 187 VAL A C 1
ATOM 1421 O O . VAL A 1 187 ? 2.139 25.156 -55.721 1.00 38.28 187 VAL A O 1
ATOM 1424 N N . ALA A 1 188 ? 3.562 25.093 -53.993 1.00 35.19 188 ALA A N 1
ATOM 1425 C CA . ALA A 1 188 ? 4.468 26.086 -54.548 1.00 35.19 188 ALA A CA 1
ATOM 1426 C C . ALA A 1 188 ? 5.313 25.412 -55.640 1.00 35.19 188 ALA A C 1
ATOM 1428 O O . ALA A 1 188 ? 6.144 24.556 -55.348 1.00 35.19 188 ALA A O 1
ATOM 1429 N N . CYS A 1 189 ? 5.102 25.791 -56.901 1.00 33.41 189 CYS A N 1
ATOM 1430 C CA . CYS A 1 189 ? 6.026 25.462 -57.984 1.00 33.41 189 CYS A CA 1
ATOM 1431 C C . CYS A 1 189 ? 7.357 26.182 -57.725 1.00 33.41 189 CYS A C 1
ATOM 1433 O O . CYS A 1 189 ? 7.452 27.398 -57.887 1.00 33.41 189 CYS A O 1
ATOM 1435 N N . GLN A 1 190 ? 8.392 25.445 -57.328 1.00 37.69 190 GLN A N 1
ATOM 1436 C CA . GLN A 1 190 ? 9.761 25.956 -57.320 1.00 37.69 190 GLN A CA 1
ATOM 1437 C C . GLN A 1 190 ? 10.276 26.040 -58.760 1.00 37.69 190 GLN A C 1
ATOM 1439 O O . GLN A 1 190 ? 10.568 25.025 -59.387 1.00 37.69 190 GLN A O 1
ATOM 1444 N N . LEU A 1 191 ? 10.381 27.263 -59.286 1.00 41.38 191 LEU A N 1
ATOM 1445 C CA . LEU A 1 191 ? 11.135 27.549 -60.506 1.00 41.38 191 LEU A CA 1
ATOM 1446 C C . LEU A 1 191 ? 12.611 27.834 -60.161 1.00 41.38 191 LEU A C 1
ATOM 1448 O O . LEU A 1 191 ? 12.881 28.542 -59.187 1.00 41.38 191 LEU A O 1
ATOM 1452 N N . PRO A 1 192 ? 13.577 27.327 -60.949 1.00 40.22 192 PRO A N 1
ATOM 1453 C CA . PRO A 1 192 ? 14.984 27.687 -60.805 1.00 40.22 192 PRO A CA 1
ATOM 1454 C C . PRO A 1 192 ? 15.236 29.169 -61.145 1.00 40.22 192 PRO A C 1
ATOM 1456 O O . PRO A 1 192 ? 14.557 29.764 -61.981 1.00 40.22 192 PRO A O 1
ATOM 1459 N N . ARG A 1 193 ? 16.244 29.751 -60.478 1.00 44.75 193 ARG A N 1
ATOM 1460 C CA . ARG A 1 193 ? 16.535 31.192 -60.284 1.00 44.75 193 ARG A CA 1
ATOM 1461 C C . ARG A 1 193 ? 16.737 32.086 -61.527 1.00 44.75 193 ARG A C 1
ATOM 1463 O O . ARG A 1 193 ? 17.057 33.256 -61.350 1.00 44.75 193 ARG A O 1
ATOM 1470 N N . HIS A 1 194 ? 16.535 31.605 -62.753 1.00 43.50 194 HIS A N 1
ATOM 1471 C CA . HIS A 1 194 ? 16.881 32.357 -63.972 1.00 43.50 194 HIS A CA 1
ATOM 1472 C C . HIS A 1 194 ? 15.707 32.672 -64.911 1.00 43.50 194 HIS A C 1
ATOM 1474 O O . HIS A 1 194 ? 15.934 33.089 -66.041 1.00 43.50 194 HIS A O 1
ATOM 1480 N N . LEU A 1 195 ? 14.453 32.520 -64.469 1.00 41.28 195 LEU A N 1
ATOM 1481 C CA . LEU A 1 195 ? 13.279 32.800 -65.306 1.00 41.28 195 LEU A CA 1
ATOM 1482 C C . LEU A 1 195 ? 12.353 33.847 -64.672 1.00 41.28 195 LEU A C 1
ATOM 1484 O O . LEU A 1 195 ? 11.862 33.678 -63.556 1.00 41.28 195 LEU A O 1
ATOM 1488 N N . HIS A 1 196 ? 12.103 34.932 -65.412 1.00 46.41 196 HIS A N 1
ATOM 1489 C CA . HIS A 1 196 ? 11.157 35.982 -65.037 1.00 46.41 196 HIS A CA 1
ATOM 1490 C C .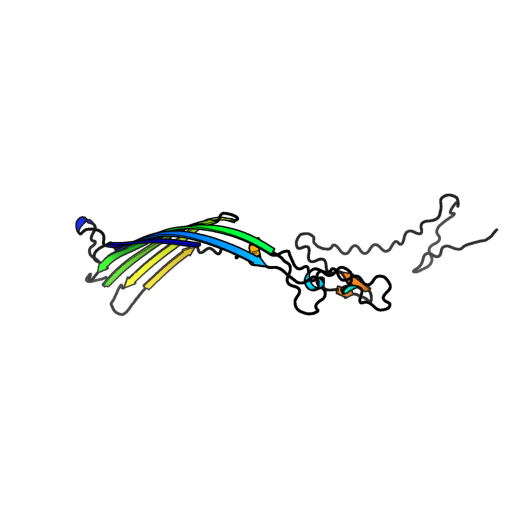 HIS A 1 196 ? 9.713 35.551 -65.328 1.00 46.41 196 HIS A C 1
ATOM 1492 O O . HIS A 1 196 ? 9.355 35.256 -66.465 1.00 46.41 196 HIS A O 1
ATOM 1498 N N . ALA A 1 197 ? 8.862 35.563 -64.300 1.00 41.28 197 ALA A N 1
ATOM 1499 C CA . ALA A 1 197 ? 7.432 35.304 -64.432 1.00 41.28 197 ALA A CA 1
ATOM 1500 C C . ALA A 1 197 ? 6.676 36.575 -64.859 1.00 41.28 197 ALA A C 1
ATOM 1502 O O . ALA A 1 197 ? 6.878 37.642 -64.275 1.00 41.28 197 ALA A O 1
ATOM 1503 N N . ARG A 1 198 ? 5.735 36.467 -65.808 1.00 47.53 198 ARG A N 1
ATOM 1504 C CA . ARG A 1 198 ? 4.686 37.483 -65.996 1.00 47.53 198 ARG A CA 1
ATOM 1505 C C . ARG A 1 198 ? 3.292 36.894 -65.774 1.00 47.53 198 ARG A C 1
ATOM 1507 O O . ARG A 1 198 ? 2.949 35.871 -66.341 1.00 47.53 198 ARG A O 1
ATOM 1514 N N . ARG A 1 199 ? 2.543 37.626 -64.938 1.00 47.59 199 ARG A N 1
ATOM 1515 C CA . ARG A 1 199 ? 1.096 37.635 -64.648 1.00 47.59 199 ARG A CA 1
ATOM 1516 C C . ARG A 1 199 ? 0.368 36.283 -64.547 1.00 47.59 199 ARG A C 1
ATOM 1518 O O . ARG A 1 199 ? 0.077 35.626 -65.533 1.00 47.59 199 ARG A O 1
ATOM 1525 N N . LEU A 1 200 ? -0.062 35.971 -63.322 1.00 47.00 200 LEU A N 1
ATOM 1526 C CA . LEU A 1 200 ? -1.066 34.952 -63.012 1.00 47.00 200 LEU A CA 1
ATOM 1527 C C . LEU A 1 200 ? -2.440 35.387 -63.549 1.00 47.00 200 LEU A C 1
ATOM 1529 O O . LEU A 1 200 ? -2.973 36.404 -63.102 1.00 47.00 200 LEU A O 1
ATOM 1533 N N . GLN A 1 201 ? -3.037 34.610 -64.453 1.00 43.56 201 GLN A N 1
ATOM 1534 C CA . GLN A 1 201 ? -4.469 34.697 -64.748 1.00 43.56 201 GLN A CA 1
ATOM 1535 C C . GLN A 1 201 ? -5.199 33.508 -64.125 1.00 43.56 201 GLN A C 1
ATOM 1537 O O . GLN A 1 201 ? -4.740 32.369 -64.174 1.00 43.56 201 GLN A O 1
ATOM 1542 N N . ARG A 1 202 ? -6.331 33.803 -63.481 1.00 40.75 202 ARG A N 1
ATOM 1543 C CA . ARG A 1 202 ? -7.212 32.805 -62.877 1.00 40.75 202 ARG A CA 1
ATOM 1544 C C . ARG A 1 202 ? -8.273 32.399 -63.891 1.00 40.75 202 ARG A C 1
ATOM 1546 O O . ARG A 1 202 ? -9.080 33.238 -64.276 1.00 40.75 202 ARG A O 1
ATOM 1553 N N . HIS A 1 203 ? -8.334 31.112 -64.205 1.00 39.12 203 HIS A N 1
ATOM 1554 C CA . HIS A 1 203 ? -9.553 30.471 -64.686 1.00 39.12 203 HIS A CA 1
ATOM 1555 C C . HIS A 1 203 ? -9.933 29.327 -63.740 1.00 39.12 203 HIS A C 1
ATOM 1557 O O . HIS A 1 203 ? -9.102 28.838 -62.976 1.00 39.12 203 HIS A O 1
ATOM 1563 N N . GLY A 1 204 ? -11.229 29.018 -63.689 1.00 38.78 204 GLY A N 1
ATOM 1564 C CA . GLY A 1 204 ? -11.851 28.204 -62.645 1.00 38.78 204 GLY A CA 1
ATOM 1565 C C . GLY A 1 204 ? -11.106 26.902 -62.329 1.00 38.78 204 GLY A C 1
ATOM 1566 O O . GLY A 1 204 ? -10.732 26.154 -63.223 1.00 38.78 204 GLY A O 1
ATOM 1567 N N . LEU A 1 205 ? -10.927 26.663 -61.024 1.00 46.19 205 LEU A N 1
ATOM 1568 C CA . LEU A 1 205 ? -10.424 25.440 -60.378 1.00 46.19 205 LEU A CA 1
ATOM 1569 C C . LEU A 1 205 ? -9.011 24.932 -60.734 1.00 46.19 205 LEU A C 1
ATOM 1571 O O . LEU A 1 205 ? -8.622 23.878 -60.237 1.00 46.19 205 LEU A O 1
ATOM 1575 N N . GLY A 1 206 ? -8.175 25.712 -61.427 1.00 41.06 206 GLY A N 1
ATOM 1576 C CA . GLY A 1 206 ? -6.745 25.403 -61.537 1.00 41.06 206 GLY A CA 1
ATOM 1577 C C . GLY A 1 206 ? -5.891 26.554 -62.070 1.00 41.06 206 GLY A C 1
ATOM 1578 O O . GLY A 1 206 ? -6.274 27.250 -63.002 1.00 41.06 206 GLY A O 1
ATOM 1579 N N . THR A 1 207 ? -4.705 26.750 -61.488 1.00 38.06 207 THR A N 1
ATOM 1580 C CA . THR A 1 207 ? -3.622 27.552 -62.084 1.00 38.06 207 THR A CA 1
ATOM 1581 C C . THR A 1 207 ? -2.752 26.645 -62.947 1.00 38.06 207 THR A C 1
ATOM 1583 O O . THR A 1 207 ? -2.086 25.762 -62.409 1.00 38.06 207 THR A O 1
ATOM 1586 N N . LEU A 1 208 ? -2.734 26.867 -64.263 1.00 41.03 208 LEU A N 1
ATOM 1587 C CA . LEU A 1 208 ? -1.809 26.210 -65.189 1.00 41.03 208 LEU A CA 1
ATOM 1588 C C . LEU A 1 208 ? -0.638 27.153 -65.499 1.00 41.03 208 LEU A C 1
ATOM 1590 O O . LEU A 1 208 ? -0.843 28.335 -65.765 1.00 41.03 208 LEU A O 1
ATOM 1594 N N . CYS A 1 209 ? 0.590 26.639 -65.438 1.00 41.47 209 CYS A N 1
ATOM 1595 C CA . CYS A 1 209 ? 1.800 27.372 -65.806 1.00 41.47 209 CYS A CA 1
ATOM 1596 C C . CYS A 1 209 ? 2.199 26.940 -67.224 1.00 41.47 209 CYS A C 1
ATOM 1598 O O . CYS A 1 209 ? 2.601 25.795 -67.424 1.00 41.47 209 CYS A O 1
ATOM 1600 N N . GLU A 1 210 ? 2.023 27.814 -68.215 1.00 41.56 210 GLU A N 1
ATOM 1601 C CA . GLU A 1 210 ? 2.299 27.498 -69.620 1.00 41.56 210 GLU A CA 1
ATOM 1602 C C . GLU A 1 210 ? 3.790 27.704 -69.947 1.00 41.56 210 GLU A C 1
ATOM 1604 O O . GLU A 1 210 ? 4.370 28.754 -69.660 1.00 41.56 210 GLU A O 1
ATOM 1609 N N . ARG A 1 211 ? 4.430 26.682 -70.533 1.00 40.09 211 ARG A N 1
ATOM 1610 C CA . ARG A 1 211 ? 5.805 26.741 -71.059 1.00 40.09 211 ARG A CA 1
ATOM 1611 C C . ARG A 1 211 ? 5.762 27.267 -72.491 1.00 40.09 211 ARG A C 1
ATOM 1613 O O . ARG A 1 211 ? 5.128 26.643 -73.335 1.00 40.09 211 ARG A O 1
ATOM 1620 N N . ARG A 1 212 ? 6.536 28.308 -72.804 1.00 39.06 212 ARG A N 1
ATOM 1621 C CA . ARG A 1 212 ? 6.948 28.585 -74.187 1.00 39.06 212 ARG A CA 1
ATOM 1622 C C . ARG A 1 212 ? 8.445 28.335 -74.314 1.00 39.06 212 ARG A C 1
ATOM 1624 O O . ARG A 1 212 ? 9.225 28.923 -73.569 1.00 39.06 212 ARG A O 1
ATOM 1631 N N . GLN A 1 213 ? 8.824 27.434 -75.215 1.00 39.31 213 GLN A N 1
ATOM 1632 C CA . GLN A 1 213 ? 10.195 27.371 -75.715 1.00 39.31 213 GLN A CA 1
ATOM 1633 C C . GLN A 1 213 ? 10.413 28.588 -76.619 1.00 39.31 213 GLN A C 1
ATOM 1635 O O . GLN A 1 213 ? 9.543 28.905 -77.433 1.00 39.31 213 GLN A O 1
ATOM 1640 N N . VAL A 1 214 ? 11.536 29.277 -76.424 1.00 41.53 214 VAL A N 1
ATOM 1641 C CA . VAL A 1 214 ? 12.145 30.128 -77.452 1.00 41.53 214 VAL A CA 1
ATOM 1642 C C . VAL A 1 214 ? 13.283 29.322 -78.046 1.00 41.53 214 VAL A C 1
ATOM 1644 O O . VAL A 1 214 ? 14.005 28.698 -77.232 1.00 41.53 214 VAL A O 1
#

Solvent-accessible surface area (backbone atoms only — not comparable to full-atom values): 13092 Å² total; per-residue (Å²): 93,77,50,77,50,76,52,71,52,63,50,59,77,93,65,40,41,78,37,36,54,30,35,39,37,37,35,41,38,40,40,43,51,71,53,78,42,82,52,56,69,52,26,63,31,61,34,75,53,87,92,50,88,85,63,60,76,57,47,57,70,30,74,18,66,52,94,86,71,46,58,65,56,30,70,50,69,49,40,37,45,34,39,40,41,37,38,39,39,28,58,35,47,75,44,100,82,35,37,32,34,35,38,37,40,34,44,36,41,38,39,31,78,83,84,44,75,50,76,30,38,39,41,34,39,42,36,21,58,43,94,91,42,81,49,74,50,74,52,72,45,85,82,80,80,80,51,72,58,78,74,45,54,67,82,79,70,79,58,50,55,48,74,56,94,88,40,82,41,78,51,76,87,58,93,84,60,86,85,76,85,74,92,70,94,71,86,77,81,83,74,72,98,84,70,88,86,77,81,93,72,88,53,88,98,52,83,80,85,86,86,76,88,129

pLDDT: mean 78.07, std 21.54, range [33.12, 98.19]

Nearest PDB structures (foldseek):
  8t7w-assembly1_A  TM=3.357E-01  e=6.180E-02  Klebsiella aerogenes KCTC 2190
  6slj-assembly1_A  TM=5.212E-01  e=1.379E+00  Porphyromonas gingivalis W83
  4y25-assembly1_A  TM=3.991E-01  e=7.070E+00  Escherichia coli K-12

Mean predicted aligned error: 15.22 Å

Foldseek 3Di:
DKDKDKDWDWDPPVCAAQQGTKIKMKMKMKDKDWDWDDFDPQLQDQDDCVPPPPDPPQRHRARHNDDPDRADTWTDMKMKIKIKMKMKHWNHADDPQWHTKIKIKMKMWMAIRPPGIDIKIKIKMWTGRDPVDIDIDMDIDDDDDDDPCRVIPDDRPNFDWDQDPNDTDTDDPPVPDDDDDDPDPDPDPDDPDPDDDDDFDDDPPDGDDDDDDD

Sequence (214 aa):
DIVDASLRGELPAGFALQGGPIAFALGATYRKESGDQTSDAVSQARVDCTGVRGCPASLIGRQGGYLTFDPQPFRGSFSVKEGFVELGVPIFKDLPFANSLEVNASGRVADYSLSGTVWSWKAGATYRPIRDLLLRVTRSRDTRAPNLLELFNPSAITSGTIVYQGASVPQFADRRRPVRHRRTGAVACQLPRHLHARRLQRHGLGTLCERRQV